Protein AF-A0A930R6J0-F1 (afdb_monomer)

Foldseek 3Di:
DPDDDDDDPPDDDPQRVVQVVVQVPDDPVVVVVQVVLLVDDFKDWDWDWDDDPNDITIGIDIDGNVHDDDPAADDPDPPPPPPPDDDDPPDWDWDWDDDPPDTDTDTDDDDDPDPDDDDDDDDDDDDDDDDDDDDDDPDPDPDPPPDPPRHHLVRVLVSLVSGPDDPVSSVVVNVVSVVRVVVVCVVVVD

Mean predicted aligned error: 17.76 Å

Solvent-accessible surface area (backbone atoms only — not comparable to full-atom values): 13150 Å² total; per-residue (Å²): 136,95,78,87,87,83,85,61,92,85,64,78,55,70,44,60,51,51,15,48,46,44,69,75,64,48,62,64,66,60,50,54,55,44,50,65,36,36,91,71,81,63,66,45,83,46,76,46,83,44,70,59,96,88,45,74,45,53,45,42,47,80,46,50,74,83,77,66,82,82,93,62,71,44,67,100,68,87,75,81,76,82,73,84,82,78,74,90,81,84,77,82,75,81,68,84,64,89,54,101,86,64,83,67,84,68,86,83,87,80,87,79,84,79,80,85,81,86,86,78,92,78,93,75,93,75,94,76,93,75,93,75,83,89,78,85,78,85,77,83,76,85,73,82,75,83,69,73,90,53,57,32,70,72,55,52,50,50,48,51,68,69,23,74,57,53,69,71,55,40,54,53,51,51,52,53,55,50,53,51,52,52,52,51,36,57,76,71,73,106

Structure (mmCIF, N/CA/C/O backbone):
data_AF-A0A930R6J0-F1
#
_entry.id   AF-A0A930R6J0-F1
#
loop_
_atom_site.group_PDB
_atom_site.id
_atom_site.type_symbol
_atom_site.label_atom_id
_atom_site.label_alt_id
_atom_site.label_comp_id
_atom_site.label_asym_id
_atom_site.label_entity_id
_atom_site.label_seq_id
_atom_site.pdbx_PDB_ins_code
_atom_site.Cartn_x
_atom_site.Cartn_y
_atom_site.Cartn_z
_atom_site.occupancy
_atom_site.B_iso_or_equiv
_atom_site.auth_seq_id
_atom_site.auth_comp_id
_atom_site.auth_asym_id
_atom_site.auth_atom_id
_atom_site.pdbx_PDB_model_num
ATOM 1 N N . MET A 1 1 ? 13.434 -21.518 -0.875 1.00 49.53 1 MET A N 1
ATOM 2 C CA . MET A 1 1 ? 14.095 -20.509 -0.020 1.00 49.53 1 MET A CA 1
ATOM 3 C C . MET A 1 1 ? 13.098 -19.365 0.111 1.00 49.53 1 MET A C 1
ATOM 5 O O . MET A 1 1 ? 12.646 -18.908 -0.926 1.00 49.53 1 MET A O 1
ATOM 9 N N . SER A 1 2 ? 12.646 -19.014 1.319 1.00 77.00 2 SER A N 1
ATOM 10 C CA . SER A 1 2 ? 11.536 -18.062 1.560 1.00 77.00 2 SER A CA 1
ATOM 11 C C . SER A 1 2 ? 12.006 -16.778 2.254 1.00 77.00 2 SER A C 1
ATOM 13 O O . SER A 1 2 ? 11.272 -16.183 3.037 1.00 77.00 2 SER A O 1
ATOM 15 N N . THR A 1 3 ? 13.264 -16.398 2.040 1.00 86.50 3 THR A N 1
ATOM 16 C CA . THR A 1 3 ? 13.889 -15.249 2.698 1.00 86.50 3 THR A CA 1
ATOM 17 C C . THR A 1 3 ? 14.167 -14.188 1.650 1.00 86.50 3 THR A C 1
ATOM 19 O O . THR A 1 3 ? 14.916 -14.443 0.708 1.00 86.50 3 THR A O 1
ATOM 22 N N . LEU A 1 4 ? 13.559 -13.016 1.826 1.00 88.06 4 LEU A N 1
ATOM 23 C CA . LEU A 1 4 ? 13.847 -11.814 1.053 1.00 88.06 4 LEU A CA 1
ATOM 24 C C . LEU A 1 4 ? 14.818 -10.951 1.863 1.00 88.06 4 LEU A C 1
ATOM 26 O O . LEU A 1 4 ? 14.521 -10.593 3.000 1.00 88.06 4 LEU A O 1
ATOM 30 N N . TYR A 1 5 ? 15.982 -10.652 1.291 1.00 91.62 5 TYR A N 1
ATOM 31 C CA . TYR A 1 5 ? 16.959 -9.729 1.866 1.00 91.62 5 TYR A CA 1
ATOM 32 C C . TYR A 1 5 ? 16.919 -8.427 1.066 1.00 91.62 5 TYR A C 1
ATOM 34 O O . TYR A 1 5 ? 17.072 -8.457 -0.155 1.00 91.62 5 TYR A O 1
ATOM 42 N N . LEU A 1 6 ? 16.689 -7.306 1.750 1.00 90.25 6 LEU A N 1
ATOM 43 C CA . LEU A 1 6 ? 16.620 -5.973 1.157 1.00 90.25 6 LEU A CA 1
ATOM 44 C C . LEU A 1 6 ? 17.744 -5.113 1.735 1.00 90.25 6 LEU A C 1
ATOM 46 O O . LEU A 1 6 ? 17.850 -4.980 2.951 1.00 90.25 6 LEU A O 1
ATOM 50 N N . GLU A 1 7 ? 18.539 -4.499 0.862 1.00 92.25 7 GLU A N 1
ATOM 51 C CA . GLU A 1 7 ? 19.579 -3.534 1.234 1.00 92.25 7 GLU A CA 1
ATOM 52 C C . GLU A 1 7 ? 19.349 -2.209 0.489 1.00 92.25 7 GLU A C 1
ATOM 54 O O . GLU A 1 7 ? 20.008 -1.920 -0.512 1.00 92.25 7 GLU A O 1
ATOM 59 N N . PRO A 1 8 ? 18.349 -1.414 0.910 1.00 89.06 8 PRO A N 1
ATOM 60 C CA . PRO A 1 8 ? 18.085 -0.121 0.300 1.00 89.06 8 PRO A CA 1
ATOM 61 C C . PRO A 1 8 ? 19.100 0.913 0.804 1.00 89.06 8 PRO A C 1
ATOM 63 O O . PRO A 1 8 ? 19.062 1.318 1.962 1.00 89.06 8 PRO A O 1
ATOM 66 N N . PHE A 1 9 ? 19.996 1.376 -0.070 1.00 88.12 9 PHE A N 1
ATOM 67 C CA . PHE A 1 9 ? 21.039 2.346 0.298 1.00 88.12 9 PHE A CA 1
ATOM 68 C C . PHE A 1 9 ? 20.489 3.738 0.668 1.00 88.12 9 PHE A C 1
ATOM 70 O O . PHE A 1 9 ? 21.141 4.478 1.398 1.00 88.12 9 PHE A O 1
ATOM 77 N N . SER A 1 10 ? 19.302 4.098 0.168 1.00 89.88 10 SER A N 1
ATOM 78 C CA . SER A 1 10 ? 18.656 5.403 0.382 1.00 89.88 10 SER A CA 1
ATOM 79 C C . SER A 1 10 ? 17.187 5.288 0.806 1.00 89.88 10 SER A C 1
ATOM 81 O O . SER A 1 10 ? 16.422 6.234 0.640 1.00 89.88 10 SER A O 1
ATOM 83 N N . GLY A 1 11 ? 16.776 4.123 1.311 1.00 91.19 11 GLY A N 1
ATOM 84 C CA . GLY A 1 11 ? 15.372 3.813 1.593 1.00 91.19 11 GLY A CA 1
ATOM 85 C C . GLY A 1 11 ? 14.615 3.196 0.409 1.00 91.19 11 GLY A C 1
ATOM 86 O O . GLY A 1 11 ? 15.134 3.082 -0.702 1.00 91.19 11 GLY A O 1
ATOM 87 N N . LEU A 1 12 ? 13.391 2.739 0.685 1.00 90.62 12 LEU A N 1
ATOM 88 C CA . LEU A 1 12 ? 12.487 2.089 -0.264 1.00 90.62 12 LEU A CA 1
ATOM 89 C C . LEU A 1 12 ? 11.066 2.593 0.006 1.00 90.62 12 LEU A C 1
ATOM 91 O O . LEU A 1 12 ? 10.531 2.361 1.089 1.00 90.62 12 LEU A O 1
ATOM 95 N N . SER A 1 13 ? 10.472 3.300 -0.953 1.00 90.50 13 SER A N 1
ATOM 96 C CA . SER A 1 13 ? 9.086 3.756 -0.862 1.00 90.50 13 SER A CA 1
ATOM 97 C C . SER A 1 13 ? 8.104 2.583 -0.960 1.00 90.50 13 SER A C 1
ATOM 99 O O . SER A 1 13 ? 8.435 1.502 -1.459 1.00 90.50 13 SER A O 1
ATOM 101 N N . GLY A 1 14 ? 6.886 2.783 -0.451 1.00 90.62 14 GLY A N 1
ATOM 102 C CA . GLY A 1 14 ? 5.878 1.723 -0.364 1.00 90.62 14 GLY A CA 1
ATOM 103 C C . GLY A 1 14 ? 5.439 1.184 -1.728 1.00 90.62 14 GLY A C 1
ATOM 104 O O . GLY A 1 14 ? 5.292 -0.023 -1.891 1.00 90.62 14 GLY A O 1
ATOM 105 N N . ASP A 1 15 ? 5.301 2.054 -2.725 1.00 92.94 15 ASP A N 1
ATOM 106 C CA . ASP A 1 15 ? 5.009 1.680 -4.110 1.00 92.94 15 ASP A CA 1
ATOM 107 C C . ASP A 1 15 ? 6.130 0.835 -4.737 1.00 92.94 15 ASP A C 1
ATOM 109 O O . ASP A 1 15 ? 5.856 -0.216 -5.318 1.00 92.94 15 ASP A O 1
ATOM 113 N N . MET A 1 16 ? 7.396 1.209 -4.524 1.00 92.25 16 MET A N 1
ATOM 114 C CA . MET A 1 16 ? 8.551 0.424 -4.963 1.00 92.25 16 MET A CA 1
ATOM 115 C C . MET A 1 16 ? 8.597 -0.952 -4.287 1.00 92.25 16 MET A C 1
ATOM 117 O O . MET A 1 16 ? 8.891 -1.952 -4.946 1.00 92.25 16 MET A O 1
ATOM 121 N N . LEU A 1 17 ? 8.284 -1.035 -2.988 1.00 93.88 17 LEU A N 1
ATOM 122 C CA . LEU A 1 17 ? 8.192 -2.317 -2.283 1.00 93.88 17 LEU A CA 1
ATOM 123 C C . LEU A 1 17 ? 7.045 -3.181 -2.830 1.00 93.88 17 LEU A C 1
ATOM 125 O O . LEU A 1 17 ? 7.240 -4.374 -3.066 1.00 93.88 17 LEU A O 1
ATOM 129 N N . ASN A 1 18 ? 5.873 -2.592 -3.070 1.00 94.94 18 ASN A N 1
ATOM 130 C CA . ASN A 1 18 ? 4.722 -3.297 -3.636 1.00 94.94 18 ASN A CA 1
ATOM 131 C C . ASN A 1 18 ? 5.034 -3.837 -5.037 1.00 94.94 18 ASN A C 1
ATOM 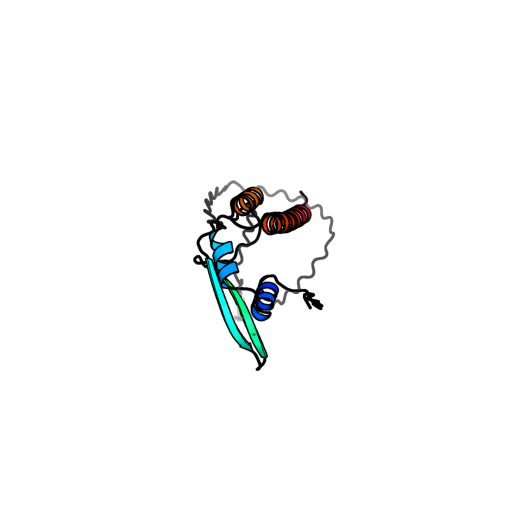133 O O . ASN A 1 18 ? 4.797 -5.016 -5.311 1.00 94.94 18 ASN A O 1
ATOM 137 N N . ALA A 1 19 ? 5.627 -3.006 -5.896 1.00 94.94 19 ALA A N 1
ATOM 138 C CA . ALA A 1 19 ? 6.082 -3.403 -7.221 1.00 94.94 19 ALA A CA 1
ATOM 139 C C . ALA A 1 19 ? 7.087 -4.562 -7.162 1.00 94.94 19 ALA A C 1
ATOM 141 O O . ALA A 1 19 ? 6.929 -5.545 -7.886 1.00 94.94 19 ALA A O 1
ATOM 142 N N . LEU A 1 20 ? 8.080 -4.484 -6.267 1.00 93.69 20 LEU A N 1
ATOM 143 C CA . LEU A 1 20 ? 9.067 -5.545 -6.058 1.00 93.69 20 LEU A CA 1
ATOM 144 C C . LEU A 1 20 ? 8.404 -6.870 -5.661 1.00 93.69 20 LEU A C 1
ATOM 146 O O . LEU A 1 20 ? 8.725 -7.911 -6.230 1.00 93.69 20 LEU A O 1
ATOM 150 N N . LEU A 1 21 ? 7.486 -6.852 -4.692 1.00 94.31 21 LEU A N 1
ATOM 151 C CA . LEU A 1 21 ? 6.812 -8.065 -4.220 1.00 94.31 21 LEU A CA 1
ATOM 152 C C . LEU A 1 21 ? 5.953 -8.705 -5.317 1.00 94.31 21 LEU A C 1
ATOM 154 O O . LEU A 1 21 ? 5.950 -9.931 -5.456 1.00 94.31 21 LEU A O 1
ATOM 158 N N . LEU A 1 22 ? 5.266 -7.891 -6.120 1.00 94.56 22 LEU A N 1
ATOM 159 C CA . LEU A 1 22 ? 4.511 -8.369 -7.279 1.00 94.56 22 LEU A CA 1
ATOM 160 C C . LEU A 1 22 ? 5.434 -8.958 -8.353 1.00 94.56 22 LEU A C 1
ATOM 162 O O . LEU A 1 22 ? 5.144 -10.038 -8.869 1.00 94.56 22 LEU A O 1
ATOM 166 N N . ASP A 1 23 ? 6.572 -8.321 -8.638 1.00 92.62 23 ASP A N 1
ATOM 167 C CA . ASP A 1 23 ? 7.550 -8.828 -9.611 1.00 92.62 23 ASP A CA 1
ATOM 168 C C . ASP A 1 23 ? 8.207 -10.144 -9.145 1.00 92.62 23 ASP A C 1
ATOM 170 O O . ASP A 1 23 ? 8.492 -11.026 -9.958 1.00 92.62 23 ASP A O 1
ATOM 174 N N . LEU A 1 24 ? 8.360 -10.332 -7.827 1.00 92.69 24 LEU A N 1
ATOM 175 C CA . LEU A 1 24 ? 8.804 -11.587 -7.200 1.00 92.69 24 LEU A CA 1
ATOM 176 C C . LEU A 1 24 ? 7.743 -12.705 -7.223 1.00 92.69 24 LEU A C 1
ATOM 178 O O . LEU A 1 24 ? 8.048 -13.840 -6.845 1.00 92.69 24 LEU A O 1
ATOM 182 N N . GLY A 1 25 ? 6.523 -12.414 -7.681 1.00 92.50 25 GLY A N 1
ATOM 183 C CA . GLY A 1 25 ? 5.458 -13.397 -7.880 1.00 92.50 25 GLY A CA 1
ATOM 184 C C . GLY A 1 25 ? 4.343 -13.373 -6.835 1.00 92.50 25 GLY A C 1
ATOM 185 O O . GLY A 1 25 ? 3.606 -14.356 -6.734 1.00 92.50 25 GLY A O 1
ATOM 186 N N . ALA A 1 26 ? 4.198 -12.295 -6.055 1.00 93.38 26 ALA A N 1
ATOM 187 C CA . ALA A 1 26 ? 3.005 -12.112 -5.230 1.00 93.38 26 ALA A CA 1
ATOM 188 C C . ALA A 1 26 ? 1.732 -12.050 -6.099 1.00 93.38 26 ALA A C 1
ATOM 190 O O . ALA A 1 26 ? 1.739 -11.545 -7.223 1.00 93.38 26 ALA A O 1
ATOM 191 N N . ASP A 1 27 ? 0.623 -12.577 -5.577 1.00 94.56 27 ASP A N 1
ATOM 192 C CA . ASP A 1 27 ? -0.626 -12.674 -6.331 1.00 94.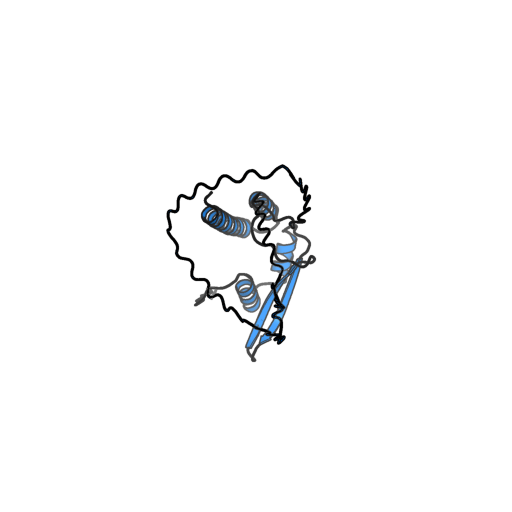56 27 ASP A CA 1
ATOM 193 C C . ASP A 1 27 ? -1.356 -11.322 -6.379 1.00 94.56 27 ASP A C 1
ATOM 195 O O . ASP A 1 27 ? -1.972 -10.882 -5.404 1.00 94.56 27 ASP A O 1
ATOM 199 N N . ARG A 1 28 ? -1.324 -10.684 -7.555 1.00 93.62 28 ARG A N 1
ATOM 200 C CA . ARG A 1 28 ? -2.038 -9.432 -7.832 1.00 93.62 28 ARG A CA 1
ATOM 201 C C . ARG A 1 28 ? -3.544 -9.542 -7.587 1.00 93.62 28 ARG A C 1
ATOM 203 O O . ARG A 1 28 ? -4.135 -8.595 -7.079 1.00 93.62 28 ARG A O 1
ATOM 210 N N . LYS A 1 29 ? -4.179 -10.666 -7.935 1.00 94.38 29 LYS A N 1
ATOM 211 C CA . LYS A 1 29 ? -5.631 -10.819 -7.749 1.00 94.38 29 LYS A CA 1
ATOM 212 C C . LYS A 1 29 ? -5.977 -10.863 -6.274 1.00 94.38 29 LYS A C 1
ATOM 214 O O . LYS A 1 29 ? -6.916 -10.200 -5.856 1.00 94.38 29 LYS A O 1
ATOM 219 N N . HIS A 1 30 ? -5.182 -11.593 -5.496 1.00 94.12 30 HIS A N 1
ATOM 220 C CA . HIS A 1 30 ? -5.353 -11.636 -4.052 1.00 94.12 30 HIS A CA 1
ATOM 221 C C . HIS A 1 30 ? -5.200 -10.244 -3.421 1.00 94.12 30 HIS A C 1
ATOM 223 O O . HIS A 1 30 ? -6.007 -9.870 -2.574 1.00 94.12 30 HIS A O 1
ATOM 229 N N . LEU A 1 31 ? -4.214 -9.456 -3.871 1.00 93.50 31 LEU A N 1
ATOM 230 C CA . LEU A 1 31 ? -4.045 -8.065 -3.439 1.00 93.50 31 LEU A CA 1
ATOM 231 C C . LEU A 1 31 ? -5.284 -7.216 -3.768 1.00 93.50 31 LEU A C 1
ATOM 233 O O . LEU A 1 31 ? -5.829 -6.566 -2.881 1.00 93.50 31 LEU A O 1
ATOM 237 N N . GLU A 1 32 ? -5.758 -7.243 -5.015 1.00 92.50 32 GLU A N 1
ATOM 238 C CA . GLU A 1 32 ? -6.941 -6.481 -5.442 1.00 92.50 32 GLU A CA 1
ATOM 239 C C . GLU A 1 32 ? -8.216 -6.908 -4.692 1.00 92.50 32 GLU A C 1
ATOM 241 O O . GLU A 1 32 ? -9.038 -6.068 -4.332 1.00 92.50 32 GLU A O 1
ATOM 246 N N . GLU A 1 33 ? -8.396 -8.205 -4.437 1.00 93.81 33 GLU A N 1
ATOM 247 C CA . GLU A 1 33 ? -9.518 -8.732 -3.653 1.00 93.81 33 GLU A CA 1
ATOM 248 C C . GLU A 1 33 ? -9.456 -8.283 -2.194 1.00 93.81 33 GLU A C 1
ATOM 250 O O . GLU A 1 33 ? -10.473 -7.852 -1.653 1.00 93.81 33 GLU A O 1
ATOM 255 N N . ALA A 1 34 ? -8.275 -8.327 -1.572 1.00 94.00 34 ALA A N 1
ATOM 256 C CA . ALA A 1 34 ? -8.081 -7.847 -0.210 1.00 94.00 34 ALA A CA 1
ATOM 257 C C . ALA A 1 34 ? -8.348 -6.337 -0.104 1.00 94.00 34 ALA A C 1
ATOM 259 O O . ALA A 1 34 ? -9.066 -5.905 0.799 1.00 94.00 34 ALA A O 1
ATOM 260 N N . LEU A 1 35 ? -7.840 -5.543 -1.052 1.00 92.81 35 LEU A N 1
ATOM 261 C CA . LEU A 1 35 ? -8.029 -4.091 -1.078 1.00 92.81 35 LEU A CA 1
ATOM 262 C C . LEU A 1 35 ? -9.495 -3.688 -1.264 1.00 92.81 35 LEU A C 1
ATOM 264 O O . LEU A 1 35 ? -9.932 -2.744 -0.620 1.00 92.81 35 LEU A O 1
ATOM 268 N N . LYS A 1 36 ? -10.294 -4.441 -2.033 1.00 92.25 36 LYS A N 1
ATOM 269 C CA . LYS A 1 36 ? -11.753 -4.217 -2.138 1.00 92.25 36 LYS A CA 1
ATOM 270 C C . LYS A 1 36 ? -12.492 -4.364 -0.810 1.00 92.25 36 LYS A C 1
ATOM 272 O O . LYS A 1 36 ? -13.589 -3.835 -0.658 1.00 92.25 36 LYS A O 1
ATOM 277 N N . THR A 1 37 ? -11.934 -5.113 0.142 1.00 94.75 37 THR A N 1
ATOM 278 C CA . THR A 1 37 ? -12.537 -5.236 1.477 1.00 94.75 37 THR A CA 1
ATOM 279 C C . THR A 1 37 ? -12.288 -4.005 2.344 1.00 94.75 37 THR A C 1
ATOM 281 O O . THR A 1 37 ? -13.004 -3.792 3.319 1.00 94.75 37 THR A O 1
ATOM 284 N N . ILE A 1 38 ? -11.284 -3.199 1.999 1.00 91.38 38 ILE A N 1
ATOM 285 C CA . ILE A 1 38 ? -11.057 -1.885 2.583 1.00 91.38 38 ILE A CA 1
ATOM 286 C C . ILE A 1 38 ? -12.007 -0.960 1.821 1.00 91.38 38 ILE A C 1
ATOM 288 O O . ILE A 1 38 ? -11.778 -0.682 0.650 1.00 91.38 38 ILE A O 1
ATOM 292 N N . SER A 1 39 ? -13.134 -0.584 2.431 1.00 82.38 39 SER A N 1
ATOM 293 C CA . SER A 1 39 ? -14.216 0.184 1.788 1.00 82.38 39 SER A CA 1
ATOM 294 C C . SER A 1 39 ? -13.797 1.632 1.497 1.00 82.38 39 SER A C 1
ATOM 296 O O . SER A 1 39 ? -14.263 2.569 2.139 1.00 82.38 39 SER A O 1
ATOM 298 N N . LEU A 1 40 ? -12.858 1.790 0.569 1.00 85.88 40 LEU A N 1
ATOM 299 C CA . LEU A 1 40 ? -12.305 3.043 0.087 1.00 85.88 40 LEU A CA 1
ATOM 300 C C . LEU A 1 40 ? -12.648 3.172 -1.392 1.00 85.88 40 LEU A C 1
ATOM 302 O O . LEU A 1 40 ? -12.291 2.308 -2.192 1.00 85.88 40 LEU A O 1
ATOM 306 N N . ASP A 1 41 ? -13.316 4.262 -1.736 1.00 85.06 41 ASP A N 1
ATOM 307 C CA . ASP A 1 41 ? -13.642 4.615 -3.112 1.00 85.06 41 ASP A CA 1
ATOM 308 C C . ASP A 1 41 ? -12.662 5.674 -3.643 1.00 85.06 41 ASP A C 1
ATOM 310 O O . ASP A 1 41 ? -11.838 6.217 -2.901 1.00 85.06 41 ASP A O 1
ATOM 314 N N . GLY A 1 42 ? -12.756 5.982 -4.937 1.00 86.50 42 GLY A N 1
ATOM 315 C CA . GLY A 1 42 ? -12.043 7.111 -5.534 1.00 86.50 42 GLY A CA 1
ATOM 316 C C . GLY A 1 42 ? -10.564 6.865 -5.831 1.00 86.50 42 GLY A C 1
ATOM 317 O O . GLY A 1 42 ? -9.820 7.835 -5.977 1.00 86.50 42 GLY A O 1
ATOM 318 N N . TYR A 1 43 ? -10.127 5.603 -5.927 1.00 89.75 43 TYR A N 1
ATOM 319 C CA . TYR A 1 43 ? -8.773 5.258 -6.361 1.00 89.75 43 TYR A CA 1
ATOM 320 C C . TYR A 1 43 ? -8.739 4.142 -7.412 1.00 89.75 43 TYR A C 1
ATOM 322 O O . TYR A 1 43 ? -9.611 3.269 -7.483 1.00 89.75 43 TYR A O 1
ATOM 330 N N . HIS A 1 44 ? -7.668 4.137 -8.201 1.00 90.12 44 HIS A N 1
ATOM 331 C CA . HIS A 1 44 ? -7.357 3.103 -9.178 1.00 90.12 44 HIS A CA 1
ATOM 332 C C . HIS A 1 44 ? -5.906 2.647 -9.036 1.00 90.12 44 HIS A C 1
ATOM 334 O O . HIS A 1 44 ? -4.996 3.458 -8.870 1.00 90.12 44 HIS A O 1
ATOM 340 N N . LEU A 1 45 ? -5.688 1.333 -9.118 1.00 91.69 45 LEU A N 1
ATOM 341 C CA . LEU A 1 45 ? -4.350 0.744 -9.117 1.00 91.69 45 LEU A CA 1
ATOM 342 C C . LEU A 1 45 ? -3.844 0.599 -10.548 1.00 91.69 45 LEU A C 1
ATOM 344 O O . LEU A 1 45 ? -4.464 -0.086 -11.366 1.00 91.69 45 LEU A O 1
ATOM 348 N N . HIS A 1 46 ? -2.679 1.171 -10.810 1.00 92.81 46 HIS A N 1
ATOM 349 C CA . HIS A 1 46 ? -1.923 0.964 -12.033 1.00 92.81 46 HIS A CA 1
ATOM 350 C C . HIS A 1 46 ? -0.748 0.048 -11.722 1.00 92.81 46 HIS A C 1
ATOM 352 O O . HIS A 1 46 ? 0.095 0.358 -10.887 1.00 92.81 46 HIS A O 1
ATOM 358 N N . VAL A 1 47 ? -0.732 -1.123 -12.357 1.00 94.19 47 VAL A N 1
ATOM 359 C CA . VAL A 1 47 ? 0.356 -2.089 -12.206 1.00 94.19 47 VAL A CA 1
ATOM 360 C C . VAL A 1 47 ? 0.760 -2.556 -13.587 1.00 94.19 47 VAL A C 1
ATOM 362 O O . VAL A 1 47 ? 0.090 -3.414 -14.178 1.00 94.19 47 VAL A O 1
ATOM 365 N N . ASP A 1 48 ? 1.844 -1.976 -14.082 1.00 93.25 48 ASP A N 1
ATOM 366 C CA . ASP A 1 48 ? 2.296 -2.115 -15.458 1.00 93.25 48 ASP A CA 1
ATOM 367 C C . ASP A 1 48 ? 3.758 -2.541 -15.505 1.00 93.25 48 ASP A C 1
ATOM 369 O O . ASP A 1 48 ? 4.577 -2.172 -14.667 1.00 93.25 48 ASP A O 1
ATOM 373 N N . ARG A 1 49 ? 4.114 -3.331 -16.518 1.00 93.38 49 ARG A N 1
ATOM 374 C CA . ARG A 1 49 ? 5.514 -3.674 -16.758 1.00 93.38 49 ARG A CA 1
ATOM 375 C C . ARG A 1 49 ? 6.135 -2.607 -17.642 1.00 93.38 49 ARG A C 1
ATOM 377 O O . ARG A 1 49 ? 5.744 -2.456 -18.799 1.00 93.38 49 ARG A O 1
ATOM 384 N N . ILE A 1 50 ? 7.120 -1.900 -17.108 1.00 93.44 50 ILE A N 1
ATOM 385 C CA . ILE A 1 50 ? 7.759 -0.771 -17.780 1.00 93.44 50 ILE A CA 1
ATOM 386 C C . ILE A 1 50 ? 9.229 -1.062 -18.074 1.00 93.44 50 ILE A C 1
ATOM 388 O O . ILE A 1 50 ? 9.868 -1.889 -17.419 1.00 93.44 50 ILE A O 1
ATOM 392 N N . ALA A 1 51 ? 9.773 -0.354 -19.063 1.00 93.44 51 ALA A N 1
ATOM 393 C CA . ALA A 1 51 ? 11.204 -0.292 -19.320 1.00 93.44 51 ALA A CA 1
ATOM 394 C C . ALA A 1 51 ? 11.687 1.153 -19.246 1.00 93.44 51 ALA A C 1
ATOM 396 O O . ALA A 1 51 ? 11.182 2.016 -19.964 1.00 93.44 51 ALA A O 1
ATOM 397 N N . LYS A 1 52 ? 12.711 1.409 -18.432 1.00 90.56 52 LYS A N 1
ATOM 398 C CA . LYS A 1 52 ? 13.437 2.685 -18.412 1.00 90.56 52 LYS A CA 1
ATOM 399 C C . LYS A 1 52 ? 14.914 2.392 -18.623 1.00 90.56 52 LYS A C 1
ATOM 401 O O . LYS A 1 52 ? 15.482 1.541 -17.948 1.00 90.56 52 LYS A O 1
ATOM 406 N N . SER A 1 53 ? 15.530 3.046 -19.605 1.00 92.94 53 SER A N 1
ATOM 407 C CA . SER A 1 53 ? 16.950 2.840 -19.941 1.00 92.94 53 SER A CA 1
ATOM 408 C C . SER A 1 53 ? 17.333 1.362 -20.147 1.00 92.94 53 SER A C 1
ATOM 410 O O . SER A 1 53 ? 18.412 0.931 -19.754 1.00 92.94 53 SER A O 1
ATOM 412 N N . SER A 1 54 ? 16.451 0.580 -20.782 1.00 92.56 54 SER A N 1
ATOM 413 C CA . SER A 1 54 ? 16.592 -0.875 -21.011 1.00 92.56 54 SER A CA 1
ATOM 414 C C . SER A 1 54 ? 16.526 -1.768 -19.763 1.00 92.56 54 SER A C 1
ATOM 416 O O . SER A 1 54 ? 16.752 -2.973 -19.868 1.00 92.56 54 SER A O 1
ATOM 418 N N . ILE A 1 55 ? 16.184 -1.213 -18.601 1.00 89.62 55 ILE A N 1
ATOM 419 C CA . ILE A 1 55 ? 15.914 -1.969 -17.377 1.00 89.62 55 ILE A CA 1
ATOM 420 C C . ILE A 1 55 ? 14.407 -2.176 -17.277 1.00 89.62 55 ILE A C 1
ATOM 422 O O . ILE A 1 55 ? 13.644 -1.214 -17.364 1.00 89.62 55 ILE A O 1
ATOM 426 N N . TRP A 1 56 ? 13.999 -3.431 -17.108 1.00 92.00 56 TRP A N 1
ATOM 427 C CA . TRP A 1 56 ? 12.601 -3.820 -16.962 1.00 92.00 56 TRP A CA 1
ATOM 428 C C . TRP A 1 56 ? 12.236 -3.955 -15.491 1.00 92.00 56 TRP A C 1
ATOM 430 O O . TRP A 1 56 ? 13.001 -4.537 -14.724 1.00 92.00 56 TRP A O 1
ATOM 440 N N . GLY A 1 57 ? 11.049 -3.484 -15.134 1.00 91.38 57 GLY A N 1
ATOM 441 C CA . GLY A 1 57 ? 10.488 -3.651 -13.801 1.00 91.38 57 GLY A CA 1
ATOM 442 C C . GLY A 1 57 ? 8.974 -3.521 -13.818 1.00 91.38 57 GLY A C 1
ATOM 443 O O . GLY A 1 57 ? 8.381 -3.108 -14.818 1.00 91.38 57 GLY A O 1
ATOM 444 N N . THR A 1 58 ? 8.361 -3.902 -12.708 1.00 95.12 58 THR A N 1
ATOM 445 C CA . THR A 1 58 ? 6.963 -3.581 -12.437 1.00 95.12 58 THR A CA 1
ATOM 446 C C . THR A 1 58 ? 6.897 -2.161 -11.875 1.00 95.12 58 THR A C 1
ATOM 448 O O . THR A 1 58 ? 7.709 -1.793 -11.031 1.00 95.12 58 THR A O 1
ATOM 451 N N . ASP A 1 59 ? 5.968 -1.364 -12.382 1.00 93.75 59 ASP A N 1
ATOM 452 C CA . ASP A 1 59 ? 5.572 -0.065 -11.846 1.00 93.75 59 ASP A CA 1
ATOM 453 C C . ASP A 1 59 ? 4.264 -0.268 -11.089 1.00 93.75 59 ASP A C 1
ATOM 455 O O . ASP A 1 59 ? 3.357 -0.914 -11.615 1.00 93.75 59 ASP A O 1
ATOM 459 N N . PHE A 1 60 ? 4.183 0.220 -9.855 1.00 95.38 60 PHE A N 1
ATOM 460 C CA . PHE A 1 60 ? 2.971 0.171 -9.043 1.00 95.38 60 PHE A CA 1
ATOM 461 C C . PHE A 1 60 ? 2.610 1.603 -8.677 1.00 95.38 60 PHE A C 1
ATOM 463 O O . PHE A 1 60 ? 3.393 2.269 -8.013 1.00 95.38 60 PHE A O 1
ATOM 470 N N . ASP A 1 61 ? 1.434 2.069 -9.073 1.00 92.94 61 ASP A N 1
ATOM 471 C CA . ASP A 1 61 ? 0.963 3.416 -8.763 1.00 92.94 61 ASP A CA 1
ATOM 472 C C . ASP A 1 61 ? -0.505 3.386 -8.331 1.00 92.94 61 ASP A C 1
ATOM 474 O O . ASP A 1 61 ? -1.290 2.516 -8.724 1.00 92.94 61 ASP A O 1
ATOM 478 N N . VAL A 1 62 ? -0.868 4.352 -7.494 1.00 90.62 62 VAL A N 1
ATOM 479 C CA . VAL A 1 62 ? -2.224 4.553 -6.985 1.00 90.62 62 VAL A CA 1
ATOM 480 C C . VAL A 1 62 ? -2.684 5.927 -7.448 1.00 90.62 62 VAL A C 1
ATOM 482 O O . VAL A 1 62 ? -2.142 6.953 -7.028 1.00 90.62 62 VAL A O 1
ATOM 485 N N . HIS A 1 63 ? -3.664 5.945 -8.346 1.00 88.50 63 HIS A N 1
ATOM 486 C CA . HIS A 1 63 ? -4.241 7.168 -8.902 1.00 88.50 63 HIS A CA 1
ATOM 487 C C . HIS A 1 63 ? -5.532 7.495 -8.170 1.00 88.50 63 HIS A C 1
ATOM 489 O O . HIS A 1 63 ? -6.368 6.617 -7.982 1.00 88.50 63 HIS A O 1
ATOM 495 N N . MET A 1 64 ? -5.696 8.753 -7.775 1.00 85.06 64 MET A N 1
ATOM 496 C CA . MET A 1 64 ? -6.916 9.252 -7.141 1.00 85.06 64 MET A CA 1
ATOM 497 C C . MET A 1 64 ? -7.834 9.837 -8.220 1.00 85.06 64 MET A C 1
ATOM 499 O O . MET A 1 64 ? -7.369 10.601 -9.066 1.00 85.06 64 MET A O 1
ATOM 503 N N . GLU A 1 65 ? -9.131 9.528 -8.187 1.00 80.25 65 GLU A N 1
ATOM 504 C CA . GLU A 1 65 ? -10.104 10.026 -9.178 1.00 80.25 65 GLU A CA 1
ATOM 505 C C . GLU A 1 65 ? -10.229 11.562 -9.172 1.00 80.25 65 GLU A C 1
ATOM 507 O O . GLU A 1 65 ? -10.505 12.162 -10.208 1.00 80.25 65 GLU A O 1
ATOM 512 N N . HIS A 1 66 ? -9.985 12.207 -8.024 1.00 67.94 66 HIS A N 1
ATOM 513 C CA . HIS A 1 66 ? -10.178 13.651 -7.824 1.00 67.94 66 HIS A CA 1
ATOM 514 C C . HIS A 1 66 ? -8.873 14.470 -7.796 1.00 67.94 66 HIS A C 1
ATOM 516 O O . HIS A 1 66 ? -8.867 15.611 -7.348 1.00 67.94 66 HIS A O 1
ATOM 522 N N . GLY A 1 67 ? -7.781 13.931 -8.348 1.00 55.12 67 GLY A N 1
ATOM 523 C CA . GLY A 1 67 ? -6.672 14.743 -8.865 1.00 55.12 67 GLY A CA 1
ATOM 524 C C . GLY A 1 67 ? -5.563 15.157 -7.895 1.00 55.12 67 GLY A C 1
ATOM 525 O O . GLY A 1 67 ? -4.517 15.580 -8.378 1.00 55.12 67 GLY A O 1
ATOM 526 N N . GLU A 1 68 ? -5.702 14.972 -6.582 1.00 58.19 68 GLU A N 1
ATOM 527 C CA . GLU A 1 68 ? -4.619 15.269 -5.632 1.00 58.19 68 GLU A CA 1
ATOM 528 C C . GLU A 1 68 ? -4.410 14.117 -4.640 1.00 58.19 68 GLU A C 1
ATOM 530 O O . GLU A 1 68 ? -5.359 13.488 -4.167 1.00 58.19 68 GLU A O 1
ATOM 535 N N . LYS A 1 69 ? -3.136 13.787 -4.384 1.00 57.59 69 LYS A N 1
ATOM 536 C CA . LYS A 1 69 ? -2.747 12.853 -3.320 1.00 57.59 69 LYS A CA 1
ATOM 537 C C . LYS A 1 69 ? -2.835 13.608 -1.990 1.00 57.59 69 LYS A C 1
ATOM 539 O O . LYS A 1 69 ? -2.459 14.773 -1.931 1.00 57.59 69 LYS A O 1
ATOM 544 N N . ASP A 1 70 ? -3.328 12.933 -0.957 1.00 59.78 70 ASP A N 1
ATOM 545 C CA . ASP A 1 70 ? -3.490 13.495 0.386 1.00 59.78 70 ASP A CA 1
ATOM 546 C C . ASP A 1 70 ? -2.161 14.057 0.939 1.00 59.78 70 ASP A C 1
ATOM 548 O O . ASP A 1 70 ? -1.087 13.508 0.670 1.00 59.78 70 ASP A O 1
ATOM 552 N N . HIS A 1 71 ? -2.233 15.146 1.706 1.0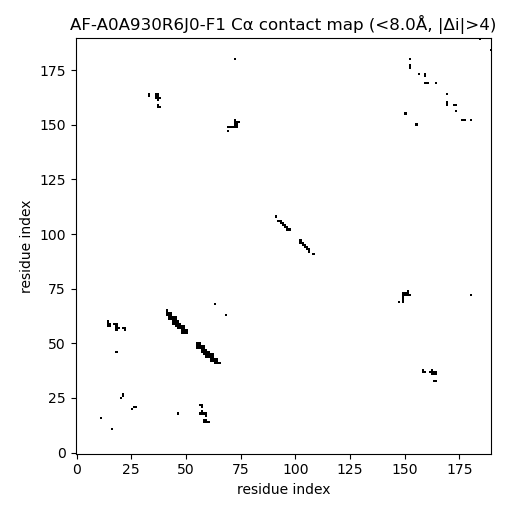0 54.72 71 HIS A N 1
ATOM 553 C CA . HIS A 1 71 ? -1.080 15.844 2.282 1.00 54.72 71 HIS A CA 1
ATOM 554 C C . HIS A 1 71 ? -0.674 15.341 3.682 1.00 54.72 71 HIS A C 1
ATOM 556 O O . HIS A 1 71 ? 0.292 15.864 4.236 1.00 54.72 71 HIS A O 1
ATOM 562 N N . GLY A 1 72 ? -1.341 14.329 4.247 1.00 59.22 72 GLY A N 1
ATOM 563 C CA . GLY A 1 72 ? -0.973 13.727 5.541 1.00 59.22 72 GLY A CA 1
ATOM 564 C C . GLY A 1 72 ? -2.196 13.337 6.368 1.00 59.22 72 GLY A C 1
ATOM 565 O O . GLY A 1 72 ? -3.272 13.181 5.809 1.00 59.22 72 GLY A O 1
ATOM 566 N N . ILE A 1 73 ? -2.062 13.165 7.686 1.00 53.81 73 ILE A N 1
ATOM 567 C CA . ILE A 1 73 ? -3.224 13.027 8.586 1.00 53.81 73 ILE A CA 1
ATOM 568 C C . ILE A 1 73 ? -3.669 14.432 9.008 1.00 53.81 73 ILE A C 1
ATOM 570 O O . ILE A 1 73 ? -2.875 15.219 9.520 1.00 53.81 73 ILE A O 1
ATOM 574 N N . ALA A 1 74 ? -4.951 14.759 8.850 1.00 51.25 74 ALA A N 1
ATOM 575 C CA . ALA A 1 74 ? -5.478 16.005 9.382 1.00 51.25 74 ALA A CA 1
ATOM 576 C C . ALA A 1 74 ? -5.625 15.864 10.885 1.00 51.25 74 ALA A C 1
ATOM 578 O O . ALA A 1 74 ? -6.363 15.008 11.383 1.00 51.25 74 ALA A O 1
ATOM 579 N N . GLY A 1 75 ? -4.988 16.770 11.610 1.00 47.25 75 GLY A N 1
ATOM 580 C CA . GLY A 1 75 ? -5.687 17.354 12.739 1.00 47.25 75 GLY A CA 1
ATOM 581 C C . GLY A 1 75 ? -6.375 18.643 12.317 1.00 47.25 75 GLY A C 1
ATOM 582 O O . GLY A 1 75 ? -6.197 19.138 11.205 1.00 47.25 75 GLY A O 1
ATOM 583 N N . ASP A 1 76 ? -7.205 19.134 13.225 1.00 47.09 76 ASP A N 1
ATOM 584 C CA . ASP A 1 76 ? -7.979 20.373 13.151 1.00 47.09 76 ASP A CA 1
ATOM 585 C C . ASP A 1 76 ? -7.032 21.591 13.150 1.00 47.09 76 ASP A C 1
ATOM 587 O O . ASP A 1 76 ? -6.935 22.347 14.116 1.00 47.09 76 ASP A O 1
ATOM 591 N N . PHE A 1 77 ? -6.210 21.700 12.107 1.00 53.84 77 PHE A N 1
ATOM 592 C CA . PHE A 1 77 ? -5.102 22.638 12.009 1.00 53.84 77 PHE A CA 1
ATOM 593 C C . PHE A 1 77 ? -5.395 23.605 10.882 1.00 53.84 77 PHE A C 1
ATOM 595 O O . PHE A 1 77 ? -4.978 23.435 9.738 1.00 53.84 77 PHE A O 1
ATOM 602 N N . ASP A 1 78 ? -6.131 24.640 11.252 1.00 46.91 78 ASP A N 1
ATOM 603 C CA . ASP A 1 78 ? -6.412 25.813 10.443 1.00 46.91 78 ASP A CA 1
ATOM 604 C C . ASP A 1 78 ? -5.107 26.616 10.231 1.00 46.91 78 ASP A C 1
ATOM 606 O O . ASP A 1 78 ? -4.897 27.690 10.794 1.00 46.91 78 ASP A O 1
ATOM 610 N N . HIS A 1 79 ? -4.160 26.073 9.461 1.00 49.62 79 HIS A N 1
ATOM 611 C CA . HIS A 1 79 ? -2.937 26.775 9.073 1.00 49.62 79 HIS A CA 1
ATOM 612 C C . HIS A 1 79 ? -3.225 27.649 7.848 1.00 49.62 79 HIS A C 1
ATOM 614 O O . HIS A 1 79 ? -2.866 27.331 6.714 1.00 49.62 79 HIS A O 1
ATOM 620 N N . HIS A 1 80 ? -3.861 28.794 8.101 1.00 43.91 80 HIS A N 1
ATOM 621 C CA . HIS A 1 80 ? -3.948 29.906 7.158 1.00 43.91 80 HIS A CA 1
ATOM 622 C C . HIS A 1 80 ? -2.545 30.484 6.901 1.00 43.91 80 HIS A C 1
ATOM 624 O O . HIS A 1 80 ? -2.162 31.515 7.452 1.00 43.91 80 HIS A O 1
ATOM 630 N N . HIS A 1 81 ? -1.761 29.840 6.041 1.00 47.06 81 HIS A N 1
ATOM 631 C CA . HIS A 1 81 ? -0.620 30.484 5.400 1.00 47.06 81 HIS A CA 1
ATOM 632 C C . HIS A 1 81 ? -1.108 31.203 4.146 1.00 47.06 81 HIS A C 1
ATOM 634 O O . HIS A 1 81 ? -0.961 30.723 3.024 1.00 47.06 81 HIS A O 1
ATOM 640 N N . HIS A 1 82 ? -1.692 32.386 4.345 1.00 41.25 82 HIS A N 1
ATOM 641 C CA . HIS A 1 82 ? -1.868 33.337 3.259 1.00 41.25 82 HIS A CA 1
ATOM 642 C C . HIS A 1 82 ? -0.488 33.906 2.909 1.00 41.25 82 HIS A C 1
ATOM 644 O O . HIS A 1 82 ? -0.053 34.929 3.431 1.00 41.25 82 HIS A O 1
ATOM 650 N N . HIS A 1 83 ? 0.233 33.206 2.040 1.00 47.59 83 HIS A N 1
ATOM 651 C CA . HIS A 1 83 ? 1.308 33.823 1.284 1.00 47.59 83 HIS A CA 1
ATOM 652 C C . HIS A 1 83 ? 0.669 34.522 0.094 1.00 47.59 83 HIS A C 1
ATOM 654 O O . HIS A 1 83 ? 0.491 33.937 -0.972 1.00 47.59 83 HIS A O 1
ATOM 6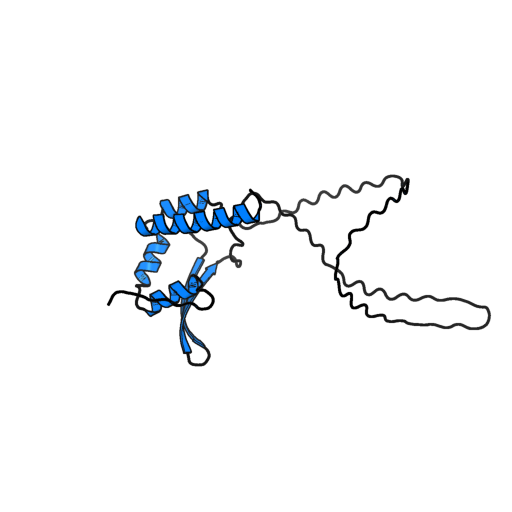60 N N . ASP A 1 84 ? 0.272 35.772 0.311 1.00 41.62 84 ASP A N 1
ATOM 661 C CA . ASP A 1 84 ? 0.069 36.705 -0.787 1.00 41.62 84 ASP A CA 1
ATOM 662 C C . ASP A 1 84 ? 1.428 36.878 -1.483 1.00 41.62 84 ASP A C 1
ATOM 664 O O . ASP A 1 84 ? 2.343 37.546 -0.993 1.00 41.62 84 ASP A O 1
ATOM 668 N N . HIS A 1 85 ? 1.603 36.172 -2.593 1.00 53.62 85 HIS A N 1
ATOM 669 C CA . HIS A 1 85 ? 2.756 36.303 -3.469 1.00 53.62 85 HIS A CA 1
ATOM 670 C C . HIS A 1 85 ? 2.283 36.661 -4.870 1.00 53.62 85 HIS A C 1
ATOM 672 O O . HIS A 1 85 ? 2.384 35.869 -5.797 1.00 53.62 85 HIS A O 1
ATOM 678 N N . GLU A 1 86 ? 1.841 37.903 -5.017 1.00 39.12 86 GLU A N 1
ATOM 679 C CA . GLU A 1 86 ? 2.009 38.695 -6.232 1.00 39.12 86 GLU A CA 1
ATOM 680 C C . GLU A 1 86 ? 2.339 40.127 -5.750 1.00 39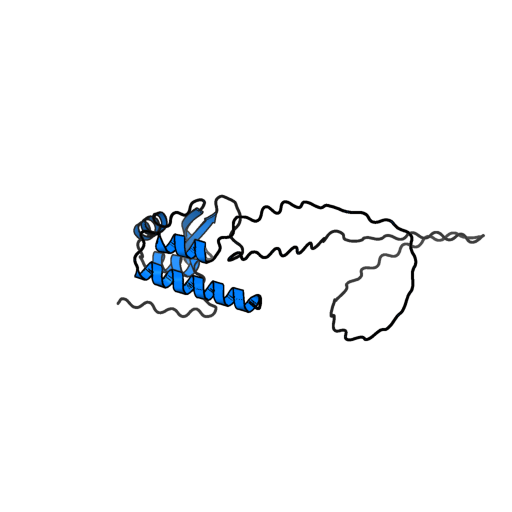.12 86 GLU A C 1
ATOM 682 O O . GLU A 1 86 ? 1.754 40.612 -4.793 1.00 39.12 86 GLU A O 1
ATOM 687 N N . HIS A 1 87 ? 3.334 40.868 -6.231 1.00 41.28 87 HIS A N 1
ATOM 688 C CA . HIS A 1 87 ? 3.814 41.025 -7.591 1.00 41.28 87 HIS A CA 1
ATOM 689 C C . HIS A 1 87 ? 5.309 41.383 -7.610 1.00 41.28 87 HIS A C 1
ATOM 691 O O . HIS A 1 87 ? 5.844 42.011 -6.694 1.00 41.28 87 HIS A O 1
ATOM 697 N N . VAL A 1 88 ? 5.958 41.069 -8.730 1.00 46.44 88 VAL A N 1
ATOM 698 C CA . VAL A 1 88 ? 7.169 41.755 -9.189 1.00 46.44 88 VAL A CA 1
ATOM 699 C C . VAL A 1 88 ? 6.844 43.247 -9.294 1.00 46.44 88 VAL A C 1
ATOM 701 O O . VAL A 1 88 ? 6.148 43.679 -10.210 1.00 46.44 88 VAL A O 1
ATOM 704 N N . ASN A 1 89 ? 7.314 44.036 -8.333 1.00 42.00 89 ASN A N 1
ATOM 705 C CA . ASN A 1 89 ? 7.229 45.488 -8.394 1.00 42.00 89 ASN A CA 1
ATOM 706 C C . ASN A 1 89 ? 8.316 46.013 -9.337 1.00 42.00 89 ASN A C 1
ATOM 708 O O . ASN A 1 89 ? 9.398 46.419 -8.915 1.00 42.00 89 ASN A O 1
ATOM 712 N N . GLU A 1 90 ? 8.031 46.000 -10.637 1.00 37.50 90 GLU A N 1
ATOM 713 C CA . GLU A 1 90 ? 8.798 46.770 -11.610 1.00 37.50 90 GLU A CA 1
ATOM 714 C C . GLU A 1 90 ? 8.382 48.244 -11.477 1.00 37.50 90 GLU A C 1
ATOM 716 O O . GLU A 1 90 ? 7.425 48.724 -12.086 1.00 37.50 90 GLU A O 1
ATOM 721 N N . HIS A 1 91 ? 9.055 48.970 -10.585 1.00 49.94 91 HIS A N 1
ATOM 722 C CA . HIS A 1 91 ? 8.835 50.401 -10.414 1.00 49.94 91 HIS A CA 1
ATOM 723 C C . HIS A 1 91 ? 9.790 51.188 -11.311 1.00 49.94 91 HIS A C 1
ATOM 725 O O . HIS A 1 91 ? 10.961 51.391 -10.996 1.00 49.94 91 HIS A O 1
ATOM 731 N N . THR A 1 92 ? 9.278 51.683 -12.436 1.00 40.19 92 THR A N 1
ATOM 732 C CA . THR A 1 92 ? 9.972 52.692 -13.239 1.00 40.19 92 THR A CA 1
ATOM 733 C C . THR A 1 92 ? 9.665 54.078 -12.677 1.00 40.19 92 THR A C 1
ATOM 735 O O . THR A 1 92 ? 8.546 54.576 -12.816 1.00 40.19 92 THR A O 1
ATOM 738 N N . HIS A 1 93 ? 10.648 54.730 -12.058 1.00 50.62 93 HIS A N 1
ATOM 739 C CA . HIS A 1 93 ? 10.521 56.127 -11.648 1.00 50.62 93 HIS A CA 1
ATOM 740 C C . HIS A 1 93 ? 11.047 57.054 -12.747 1.00 50.62 93 HIS A C 1
ATOM 742 O O . HIS A 1 93 ? 12.231 57.046 -13.077 1.00 50.62 93 HIS A O 1
ATOM 748 N N . ALA A 1 94 ? 10.159 57.876 -13.307 1.00 40.62 94 ALA A N 1
ATOM 749 C CA . ALA A 1 94 ? 10.518 58.986 -14.178 1.00 40.62 94 ALA A CA 1
ATOM 750 C C . ALA A 1 94 ? 10.408 60.287 -13.378 1.00 40.62 94 ALA A C 1
ATOM 752 O O . ALA A 1 94 ? 9.320 60.669 -12.946 1.00 40.62 94 ALA A O 1
ATOM 753 N N . HIS A 1 95 ? 11.531 60.975 -13.189 1.00 53.62 95 HIS A N 1
ATOM 754 C CA . HIS A 1 95 ? 11.553 62.300 -12.579 1.00 53.62 95 HIS A CA 1
ATOM 755 C C . HIS A 1 95 ? 11.951 63.338 -13.624 1.00 53.62 95 HIS A C 1
ATOM 757 O O . HIS A 1 95 ? 12.958 63.199 -14.316 1.00 53.62 95 HIS A O 1
ATOM 763 N N . SER A 1 96 ? 11.147 64.391 -13.736 1.00 39.91 96 SER A N 1
ATOM 764 C CA . SER A 1 96 ? 11.428 65.568 -14.552 1.00 39.91 96 SER A CA 1
ATOM 765 C C . SER A 1 96 ? 11.739 66.739 -13.628 1.00 39.91 96 SER A C 1
ATOM 767 O O . SER A 1 96 ? 10.890 67.124 -12.823 1.00 39.91 96 SER A O 1
ATOM 769 N N . HIS A 1 97 ? 12.920 67.334 -13.763 1.00 52.38 97 HIS A N 1
ATOM 770 C CA . HIS A 1 97 ? 13.256 68.585 -13.090 1.00 52.38 97 HIS A CA 1
ATOM 771 C C . HIS A 1 97 ? 13.406 69.700 -14.124 1.00 52.38 97 HIS A C 1
ATOM 773 O O . HIS A 1 97 ? 14.030 69.514 -15.168 1.00 52.38 97 HIS A O 1
ATOM 779 N N . ALA A 1 98 ? 12.812 70.856 -13.835 1.00 40.31 98 ALA A N 1
ATOM 780 C CA . ALA A 1 98 ? 12.919 72.054 -14.651 1.00 40.31 98 ALA A CA 1
ATOM 781 C C . ALA A 1 98 ? 13.950 73.001 -14.025 1.00 40.31 98 ALA A C 1
ATOM 783 O O . ALA A 1 98 ? 13.778 73.439 -12.890 1.00 40.31 98 ALA A O 1
ATOM 784 N N . HIS A 1 99 ? 14.997 73.330 -14.778 1.00 53.72 99 HIS A N 1
ATOM 785 C CA . HIS A 1 99 ? 15.839 74.498 -14.537 1.00 53.72 99 HIS A CA 1
ATOM 786 C C . HIS A 1 99 ? 15.782 75.390 -15.774 1.00 53.72 99 HIS A C 1
ATOM 788 O O . HIS A 1 99 ? 15.655 74.889 -16.890 1.00 53.72 99 HIS A O 1
ATOM 794 N N . GLU A 1 100 ? 15.863 76.703 -15.569 1.00 55.38 100 GLU A N 1
ATOM 795 C CA . GLU A 1 100 ? 15.487 77.723 -16.555 1.00 55.38 100 GLU A CA 1
ATOM 796 C C . GLU A 1 100 ? 16.289 77.761 -17.868 1.00 55.38 100 GLU A C 1
ATOM 798 O O . GLU A 1 100 ? 15.964 78.596 -18.701 1.00 55.38 100 GLU A O 1
ATOM 803 N N . GLU A 1 101 ? 17.237 76.856 -18.145 1.00 52.84 101 GLU A N 1
ATOM 804 C CA . GLU A 1 101 ? 17.853 76.804 -19.483 1.00 52.84 101 GLU A CA 1
ATOM 805 C C . GLU A 1 101 ? 18.109 75.423 -20.110 1.00 52.84 101 GLU A C 1
ATOM 807 O O . GLU A 1 101 ? 18.358 75.405 -21.308 1.00 52.84 101 GLU A O 1
ATOM 812 N N . HIS A 1 102 ? 17.948 74.267 -19.443 1.00 47.97 102 HIS A N 1
ATOM 813 C CA . HIS A 1 102 ? 18.046 72.954 -20.123 1.00 47.97 102 HIS A CA 1
ATOM 814 C C . HIS A 1 102 ? 17.225 71.842 -19.439 1.00 47.97 102 HIS A C 1
ATOM 816 O O . HIS A 1 102 ? 17.114 71.799 -18.216 1.00 47.97 102 HIS A O 1
ATOM 822 N N . THR A 1 103 ? 16.677 70.913 -20.238 1.00 38.53 103 THR A N 1
ATOM 823 C CA . THR A 1 103 ? 15.960 69.709 -19.775 1.00 38.53 103 THR A CA 1
ATOM 824 C C . THR A 1 103 ? 16.816 68.459 -19.998 1.00 38.53 103 THR A C 1
ATOM 826 O O . THR A 1 103 ? 17.370 68.259 -21.080 1.00 38.53 103 THR A O 1
ATOM 829 N N . HIS A 1 104 ? 16.916 67.600 -18.983 1.00 52.53 104 HIS A N 1
ATOM 830 C CA . HIS A 1 104 ? 17.524 66.274 -19.099 1.00 52.53 104 HIS A CA 1
ATOM 831 C C . HIS A 1 104 ? 16.549 65.218 -18.579 1.00 52.53 104 HIS A C 1
ATOM 833 O O . HIS A 1 104 ? 15.930 65.398 -17.533 1.00 52.53 104 HIS A O 1
ATOM 839 N N . ALA A 1 105 ? 16.420 64.122 -19.325 1.00 40.28 105 ALA A N 1
ATOM 840 C CA . ALA A 1 105 ? 15.692 62.929 -18.918 1.00 40.28 105 ALA A CA 1
ATOM 841 C C . ALA A 1 105 ? 16.711 61.810 -18.689 1.00 40.28 105 ALA A C 1
ATOM 843 O O . ALA A 1 105 ? 17.517 61.516 -19.575 1.00 40.28 105 ALA A O 1
ATOM 844 N N . HIS A 1 106 ? 16.680 61.200 -17.507 1.00 52.25 106 HIS A N 1
ATOM 845 C CA . HIS A 1 106 ? 17.492 60.034 -17.182 1.00 52.25 106 HIS A CA 1
ATOM 846 C C . HIS A 1 106 ? 16.577 58.862 -16.847 1.00 52.25 106 HIS A C 1
ATOM 848 O O . HIS A 1 106 ? 15.612 59.007 -16.100 1.00 52.25 106 HIS A O 1
ATOM 854 N N . THR A 1 107 ? 16.891 57.702 -17.411 1.00 38.75 107 THR A N 1
ATOM 855 C CA . THR A 1 107 ? 16.245 56.424 -17.117 1.00 38.75 107 THR A CA 1
ATOM 856 C C . THR A 1 107 ? 17.284 55.533 -16.454 1.00 38.75 107 THR A C 1
ATOM 858 O O . THR A 1 107 ? 18.301 55.220 -17.076 1.00 38.75 107 THR A O 1
ATOM 861 N N . HIS A 1 108 ? 17.046 55.141 -15.206 1.00 51.50 108 HIS A N 1
ATOM 862 C CA . HIS A 1 108 ? 17.873 54.160 -14.509 1.00 51.50 108 HIS A CA 1
ATOM 863 C C . HIS A 1 108 ? 17.092 52.856 -14.372 1.00 51.50 108 HIS A C 1
ATOM 865 O O . HIS A 1 108 ? 15.930 52.867 -13.977 1.00 51.50 108 HIS A O 1
ATOM 871 N N . SER A 1 109 ? 17.747 51.750 -14.710 1.00 38.69 109 SER A N 1
ATOM 872 C CA . SER A 1 109 ? 17.274 50.394 -14.454 1.00 38.69 109 SER A CA 1
ATOM 873 C C . SER A 1 109 ? 18.234 49.786 -13.444 1.00 38.69 109 SER A C 1
ATOM 875 O O . SER A 1 109 ? 19.429 49.686 -13.728 1.00 38.69 109 SER A O 1
ATOM 877 N N . HIS A 1 110 ? 17.735 49.437 -12.263 1.00 51.75 110 HIS A N 1
ATOM 878 C CA . HIS A 1 110 ? 18.499 48.716 -11.253 1.00 51.75 110 HIS A CA 1
ATOM 879 C C . HIS A 1 110 ? 17.916 47.312 -11.117 1.00 51.75 110 HIS A C 1
ATOM 881 O O . HIS A 1 110 ? 16.755 47.159 -10.756 1.00 51.75 110 HIS A O 1
ATOM 887 N N . GLU A 1 111 ? 18.725 46.291 -11.394 1.00 36.12 111 GLU A N 1
ATOM 888 C CA . GLU A 1 111 ? 18.464 44.941 -10.898 1.00 36.12 111 GLU A CA 1
ATOM 889 C C . GLU A 1 111 ? 18.990 44.858 -9.466 1.00 36.12 111 GLU A C 1
ATOM 891 O O . GLU A 1 111 ? 20.184 45.042 -9.217 1.00 36.12 111 GLU A O 1
ATOM 896 N N . HIS A 1 112 ? 18.097 44.579 -8.520 1.00 46.62 112 HIS A N 1
ATOM 897 C CA . HIS A 1 112 ? 18.480 44.180 -7.175 1.00 46.62 112 HIS A CA 1
ATOM 898 C C . HIS A 1 112 ? 18.360 42.663 -7.072 1.00 46.62 112 HIS A C 1
ATOM 900 O O . HIS A 1 112 ? 17.266 42.120 -6.950 1.00 46.62 112 HIS A O 1
ATOM 906 N N . THR A 1 113 ? 19.493 41.968 -7.093 1.00 40.50 113 THR A N 1
ATOM 907 C CA . THR A 1 113 ? 19.567 40.609 -6.559 1.00 40.50 113 THR A CA 1
ATOM 908 C C . THR A 1 113 ? 19.683 40.725 -5.044 1.00 40.50 113 THR A C 1
ATOM 910 O O . THR A 1 113 ? 20.764 41.008 -4.524 1.00 40.50 113 THR A O 1
ATOM 913 N N . HIS A 1 114 ? 18.572 40.570 -4.327 1.00 48.94 114 HIS A N 1
ATOM 914 C CA . HIS A 1 114 ? 18.622 40.432 -2.876 1.00 48.94 114 HIS A CA 1
ATOM 915 C C . HIS A 1 114 ? 18.974 38.988 -2.517 1.00 48.94 114 HIS A C 1
ATOM 917 O O . HIS A 1 114 ? 18.157 38.079 -2.635 1.00 48.94 114 HIS A O 1
ATOM 923 N N . GLU A 1 115 ? 20.212 38.783 -2.079 1.00 36.12 115 GLU A N 1
ATOM 924 C CA . GLU A 1 115 ? 20.594 37.585 -1.343 1.00 36.12 115 GLU A CA 1
ATOM 925 C C . GLU A 1 115 ? 20.170 37.798 0.118 1.00 36.12 115 GLU A C 1
ATOM 927 O O . GLU A 1 115 ? 20.722 38.643 0.826 1.00 36.12 115 GLU A O 1
ATOM 932 N N . HIS A 1 116 ? 19.125 37.095 0.553 1.00 47.88 116 HIS A N 1
ATOM 933 C CA . HIS A 1 116 ? 18.625 37.184 1.920 1.00 47.88 116 HIS A CA 1
ATOM 934 C C . HIS A 1 116 ? 19.364 36.183 2.810 1.00 47.88 116 HIS A C 1
ATOM 936 O O . HIS A 1 116 ? 18.972 35.024 2.918 1.00 47.88 116 HIS A O 1
ATOM 942 N N . SER A 1 117 ? 20.418 36.650 3.477 1.00 39.31 117 SER A N 1
ATOM 943 C CA . SER A 1 117 ? 20.839 36.070 4.751 1.00 39.31 117 SER A CA 1
ATOM 944 C C . SER A 1 117 ? 20.291 36.958 5.864 1.00 39.31 117 SER A C 1
ATOM 946 O O . SER A 1 117 ? 20.609 38.146 5.917 1.00 39.31 117 SER A O 1
ATOM 948 N N . HIS A 1 118 ? 19.435 36.404 6.720 1.00 45.69 118 HIS A N 1
ATOM 949 C CA . HIS A 1 118 ? 18.894 37.106 7.880 1.00 45.69 118 HIS A CA 1
ATOM 950 C C . HIS A 1 118 ? 19.360 36.419 9.162 1.00 45.69 118 HIS A C 1
ATOM 952 O O . HIS A 1 118 ? 18.703 35.521 9.678 1.00 45.69 118 HIS A O 1
ATOM 958 N N . GLU A 1 119 ? 20.476 36.899 9.698 1.00 39.12 119 GLU A N 1
ATOM 959 C CA . GLU A 1 119 ? 20.737 36.884 11.135 1.00 39.12 119 GLU A CA 1
ATOM 960 C C . GLU A 1 119 ? 20.621 38.328 11.621 1.00 39.12 119 GLU A C 1
ATOM 962 O O . GLU A 1 119 ? 21.421 39.170 11.222 1.00 39.12 119 GLU A O 1
ATOM 967 N N . HIS A 1 120 ? 19.636 38.625 12.473 1.00 43.31 120 HIS A N 1
ATOM 968 C CA . HIS A 1 120 ? 19.608 39.876 13.231 1.00 43.31 120 HIS A CA 1
ATOM 969 C C . HIS A 1 120 ? 19.009 39.660 14.624 1.00 43.31 120 HIS A C 1
ATOM 971 O O . HIS A 1 120 ? 17.795 39.572 14.792 1.00 43.31 120 HIS A O 1
ATOM 977 N N . GLU A 1 121 ? 19.880 39.656 15.632 1.00 42.28 121 GLU A N 1
ATOM 978 C CA . GLU A 1 121 ? 19.581 40.302 16.908 1.00 42.28 121 GLU A CA 1
ATOM 979 C C . GLU A 1 121 ? 19.730 41.813 16.713 1.00 42.28 121 GLU A C 1
ATOM 981 O O . GLU A 1 121 ? 20.820 42.257 16.363 1.00 42.28 121 GLU A O 1
ATOM 986 N N . HIS A 1 122 ? 18.682 42.598 16.983 1.00 41.97 122 HIS A N 1
ATOM 987 C CA . HIS A 1 122 ? 18.819 44.009 17.348 1.00 41.97 122 HIS A CA 1
ATOM 988 C C . HIS A 1 122 ? 17.674 44.464 18.262 1.00 41.97 122 HIS A C 1
ATOM 990 O O . HIS A 1 122 ? 16.498 44.383 17.916 1.00 41.97 122 HIS A O 1
ATOM 996 N N . ASP A 1 123 ? 18.068 44.978 19.425 1.00 44.44 123 ASP A N 1
ATOM 997 C CA . ASP A 1 123 ? 17.276 45.802 20.332 1.00 44.44 123 ASP A CA 1
ATOM 998 C C . ASP A 1 123 ? 17.210 47.229 19.763 1.00 44.44 123 ASP A C 1
ATOM 1000 O O . ASP A 1 123 ? 18.246 47.879 19.593 1.00 44.44 123 ASP A O 1
ATOM 1004 N N . HIS A 1 124 ? 16.003 47.703 19.444 1.00 44.25 124 HIS A N 1
ATOM 1005 C CA . HIS A 1 124 ? 15.748 49.101 19.106 1.00 44.25 124 HIS A CA 1
ATOM 1006 C C . HIS A 1 124 ? 14.421 49.572 19.707 1.00 44.25 124 HIS A C 1
ATOM 1008 O O . HIS A 1 124 ? 13.340 49.339 19.171 1.00 44.25 124 HIS A O 1
ATOM 1014 N N . HIS A 1 125 ? 14.526 50.315 20.807 1.00 44.38 125 HIS A N 1
ATOM 1015 C CA . HIS A 1 125 ? 13.483 51.221 21.269 1.00 44.38 125 HIS A CA 1
ATOM 1016 C C . HIS A 1 125 ? 13.358 52.413 20.312 1.00 44.38 125 HIS A C 1
ATOM 1018 O O . HIS A 1 125 ? 14.247 53.263 20.249 1.00 44.38 125 HIS A O 1
ATOM 1024 N N . HIS A 1 126 ? 12.212 52.520 19.643 1.00 47.91 126 HIS A N 1
ATOM 1025 C CA . HIS A 1 126 ? 11.749 53.766 19.042 1.00 47.91 126 HIS A CA 1
ATOM 1026 C C . HIS A 1 126 ? 10.279 53.979 19.399 1.00 47.91 126 HIS A C 1
ATOM 1028 O O . HIS A 1 126 ? 9.391 53.300 18.891 1.00 47.91 126 HIS A O 1
ATOM 1034 N N . GLU A 1 127 ? 10.027 54.931 20.296 1.00 41.03 127 GLU A N 1
ATOM 1035 C CA . GLU A 1 127 ? 8.694 55.489 20.487 1.00 41.03 127 GLU A CA 1
ATOM 1036 C C . GLU A 1 127 ? 8.403 56.448 19.330 1.00 41.03 127 GLU A C 1
ATOM 1038 O O . GLU A 1 127 ? 9.041 57.493 19.194 1.00 41.03 127 GLU A O 1
ATOM 1043 N N . HIS A 1 128 ? 7.426 56.088 18.502 1.00 50.41 128 HIS A N 1
ATOM 1044 C CA . HIS A 1 128 ? 6.798 57.000 17.558 1.00 50.41 128 HIS A CA 1
ATOM 1045 C C . HIS A 1 128 ? 5.289 56.985 17.778 1.00 50.41 128 HIS A C 1
ATOM 1047 O O . HIS A 1 128 ? 4.593 56.021 17.470 1.00 50.41 128 HIS A O 1
ATOM 1053 N N . GLU A 1 129 ? 4.796 58.085 18.338 1.00 35.84 129 GLU A N 1
ATOM 1054 C CA . GLU A 1 129 ? 3.380 58.396 18.444 1.00 35.84 129 GLU A CA 1
ATOM 1055 C C . GLU A 1 129 ? 2.909 58.967 17.097 1.00 35.84 129 GLU A C 1
ATOM 1057 O O . GLU A 1 129 ? 3.258 60.087 16.718 1.00 35.84 129 GLU A O 1
ATOM 1062 N N . HIS A 1 130 ? 2.123 58.182 16.359 1.00 49.59 130 HIS A N 1
ATOM 1063 C CA . HIS A 1 130 ? 1.380 58.657 15.197 1.00 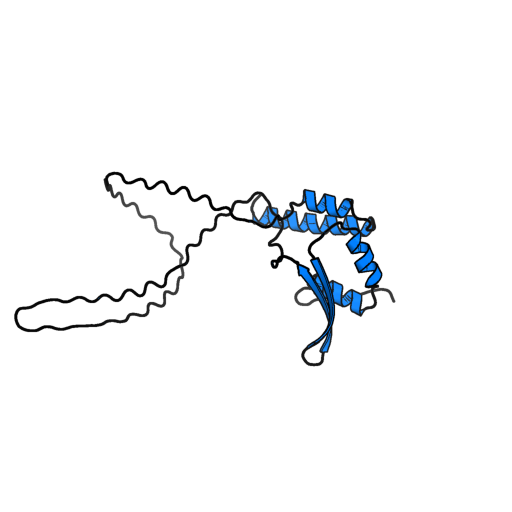49.59 130 HIS A CA 1
ATOM 1064 C C . HIS A 1 130 ? -0.115 58.500 15.459 1.00 49.59 130 HIS A C 1
ATOM 1066 O O . HIS A 1 130 ? -0.661 57.400 15.490 1.00 49.59 130 HIS A O 1
ATOM 1072 N N . THR A 1 131 ? -0.773 59.638 15.644 1.00 45.97 131 THR A N 1
ATOM 1073 C CA . THR A 1 131 ? -2.225 59.777 15.620 1.00 45.97 131 THR A CA 1
ATOM 1074 C C . THR A 1 131 ? -2.669 59.877 14.164 1.00 45.97 131 THR A C 1
ATOM 1076 O O . THR A 1 131 ? -2.510 60.918 13.530 1.00 45.97 131 THR A O 1
ATOM 1079 N N . HIS A 1 132 ? -3.229 58.792 13.629 1.00 50.53 132 HIS A N 1
ATOM 1080 C CA . HIS A 1 132 ? -4.019 58.848 12.406 1.00 50.53 132 HIS A CA 1
ATOM 1081 C C . HIS A 1 132 ? -5.436 58.344 12.668 1.00 50.53 132 HIS A C 1
ATOM 1083 O O . HIS A 1 132 ? -5.667 57.282 13.240 1.00 50.53 132 HIS A O 1
ATOM 1089 N N . ASP A 1 133 ? -6.344 59.233 12.288 1.00 47.22 133 ASP A N 1
ATOM 1090 C CA . ASP A 1 133 ? -7.789 59.208 12.405 1.00 47.22 133 ASP A CA 1
ATOM 1091 C C . ASP A 1 133 ? -8.394 58.054 11.594 1.00 47.22 133 ASP A C 1
ATOM 1093 O O . ASP A 1 133 ? -7.836 57.612 10.588 1.00 47.22 133 ASP A O 1
ATOM 1097 N N . GLY A 1 134 ? -9.508 57.528 12.095 1.00 51.88 134 GLY A N 1
ATOM 1098 C CA . GLY A 1 134 ? -9.998 56.188 11.800 1.00 51.88 134 GLY A CA 1
ATOM 1099 C C . GLY A 1 134 ? -10.373 55.916 10.345 1.00 51.88 134 GLY A C 1
ATOM 1100 O O . GLY A 1 134 ? -11.251 56.569 9.795 1.00 51.88 134 GLY A O 1
ATOM 1101 N N . HIS A 1 135 ? -9.843 54.813 9.811 1.00 46.69 135 HIS A N 1
ATOM 1102 C CA . HIS A 1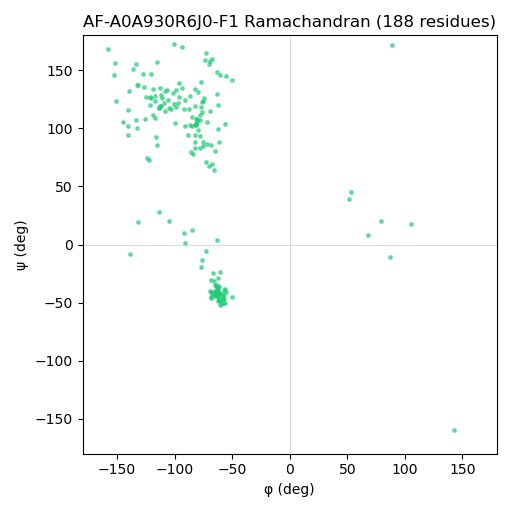 135 ? -10.540 53.978 8.833 1.00 46.69 135 HIS A CA 1
ATOM 1103 C C . HIS A 1 135 ? -10.266 52.495 9.123 1.00 46.69 135 HIS A C 1
ATOM 1105 O O . HIS A 1 135 ? -9.267 51.926 8.695 1.00 46.69 135 HIS A O 1
ATOM 1111 N N . SER A 1 136 ? -11.166 51.864 9.883 1.00 42.25 136 SER A N 1
ATOM 1112 C CA . SER A 1 136 ? -11.224 50.411 10.054 1.00 42.25 136 SER A CA 1
ATOM 1113 C C . SER A 1 136 ? -11.953 49.806 8.855 1.00 42.25 136 SER A C 1
ATOM 1115 O O . SER A 1 136 ? -13.179 49.899 8.761 1.00 42.25 136 SER A O 1
ATOM 1117 N N . HIS A 1 137 ? -11.215 49.207 7.926 1.00 50.62 137 HIS A N 1
ATOM 1118 C CA . HIS A 1 137 ? -11.814 48.354 6.907 1.00 50.62 137 HIS A CA 1
ATOM 1119 C C . HIS A 1 137 ? -11.935 46.937 7.471 1.00 50.62 137 HIS A C 1
ATOM 1121 O O . HIS A 1 137 ? -10.953 46.212 7.598 1.00 50.62 137 HIS A O 1
ATOM 1127 N N . GLU A 1 138 ? -13.154 46.570 7.859 1.00 36.78 138 GLU A N 1
ATOM 1128 C CA . GLU A 1 138 ? -13.506 45.218 8.276 1.00 36.78 138 GLU A CA 1
ATOM 1129 C C . GLU A 1 138 ? -13.675 44.358 7.018 1.00 36.78 138 GLU A C 1
ATOM 1131 O O . GLU A 1 138 ? -14.724 44.340 6.372 1.00 36.78 138 GLU A O 1
ATOM 1136 N N . HIS A 1 139 ? -12.600 43.687 6.619 1.00 45.44 139 HIS A N 1
ATOM 1137 C CA . HIS A 1 139 ? -12.658 42.699 5.556 1.00 45.44 139 HIS A CA 1
ATOM 1138 C C . HIS A 1 139 ? -13.082 41.350 6.143 1.00 45.44 139 HIS A C 1
ATOM 1140 O O . HIS A 1 139 ? -12.293 40.635 6.755 1.00 45.44 139 HIS A O 1
ATOM 1146 N N . THR A 1 140 ? -14.354 40.999 5.958 1.00 41.94 140 THR A N 1
ATOM 1147 C CA . THR A 1 140 ? -14.880 39.657 6.231 1.00 41.94 140 THR A CA 1
ATOM 1148 C C . THR A 1 140 ? -14.585 38.756 5.037 1.00 41.94 140 THR A C 1
ATOM 1150 O O . THR A 1 140 ? -15.408 38.560 4.143 1.00 41.94 140 THR A O 1
ATOM 1153 N N . HIS A 1 141 ? -13.376 38.208 4.999 1.00 44.97 141 HIS A N 1
ATOM 1154 C CA . HIS A 1 141 ? -13.037 37.182 4.026 1.00 44.97 141 HIS A CA 1
ATOM 1155 C C . HIS A 1 141 ? -13.529 35.816 4.520 1.00 44.97 141 HIS A C 1
ATOM 1157 O O . HIS A 1 141 ? -12.864 35.128 5.285 1.00 44.97 141 HIS A O 1
ATOM 1163 N N . SER A 1 142 ? -14.728 35.429 4.081 1.00 43.78 142 SER A N 1
ATOM 1164 C CA . SER A 1 142 ? -15.190 34.039 4.132 1.00 43.78 142 SER A CA 1
ATOM 1165 C C . SER A 1 142 ? -14.477 33.257 3.026 1.00 43.78 142 SER A C 1
ATOM 1167 O O . SER A 1 142 ? -14.987 33.137 1.909 1.00 43.78 142 SER A O 1
ATOM 1169 N N . HIS A 1 143 ? -13.266 32.775 3.305 1.00 44.62 143 HIS A N 1
ATOM 1170 C CA . HIS A 1 143 ? -12.615 31.795 2.444 1.00 44.62 143 HIS A CA 1
ATOM 1171 C C . HIS A 1 143 ? -13.164 30.411 2.791 1.00 44.62 143 HIS A C 1
ATOM 1173 O O . HIS A 1 143 ? -12.807 29.804 3.794 1.00 44.62 143 HIS A O 1
ATOM 1179 N N . HIS A 1 144 ? -14.066 29.908 1.948 1.00 38.72 144 HIS A N 1
ATOM 1180 C CA . HIS A 1 144 ? -14.350 28.478 1.878 1.00 38.72 144 HIS A CA 1
ATOM 1181 C C . HIS A 1 144 ? -13.107 27.787 1.304 1.00 38.72 144 HIS A C 1
ATOM 1183 O O . HIS A 1 144 ? -12.992 27.597 0.092 1.00 38.72 144 HIS A O 1
ATOM 1189 N N . HIS A 1 145 ? -12.150 27.452 2.166 1.00 44.12 145 HIS A N 1
ATOM 1190 C CA . HIS A 1 145 ? -11.104 26.512 1.806 1.00 44.12 145 HIS A CA 1
ATOM 1191 C C . HIS A 1 145 ? -11.741 25.127 1.749 1.00 44.12 145 HIS A C 1
ATOM 1193 O O . HIS A 1 145 ? -12.093 24.528 2.762 1.00 44.12 145 HIS A O 1
ATOM 1199 N N . HIS A 1 146 ? -11.942 24.643 0.528 1.00 38.84 146 HIS A N 1
ATOM 1200 C CA . HIS A 1 146 ? -12.322 23.265 0.264 1.00 38.84 146 HIS A CA 1
ATOM 1201 C C . HIS A 1 146 ? -11.083 22.393 0.524 1.00 38.84 146 HIS A C 1
ATOM 1203 O O . HIS A 1 146 ? -10.439 21.920 -0.406 1.00 38.84 146 HIS A O 1
ATOM 1209 N N . HIS A 1 147 ? -10.692 22.240 1.791 1.00 45.00 147 HIS A N 1
ATOM 1210 C CA . HIS A 1 147 ? -9.748 21.198 2.167 1.00 45.00 147 HIS A CA 1
ATOM 1211 C C . HIS A 1 147 ? -10.432 19.869 1.837 1.00 45.00 147 HIS A C 1
ATOM 1213 O O . HIS A 1 147 ? -11.543 19.610 2.305 1.00 45.00 147 HIS A O 1
ATOM 1219 N N . GLY A 1 148 ? -9.825 19.071 0.955 1.00 49.75 148 GLY A N 1
ATOM 1220 C CA . GLY A 1 148 ? -10.241 17.683 0.771 1.00 49.75 148 GLY A CA 1
ATOM 1221 C C . GLY A 1 148 ? -10.320 17.009 2.139 1.00 49.75 148 GLY A C 1
ATOM 1222 O O . GLY A 1 148 ? -9.530 17.338 3.020 1.00 49.75 148 GLY A O 1
ATOM 1223 N N . GLU A 1 149 ? -11.311 16.144 2.348 1.00 56.12 149 GLU A N 1
ATOM 1224 C CA . GLU A 1 149 ? -11.528 15.451 3.622 1.00 56.12 149 GLU A CA 1
ATOM 1225 C C . GLU A 1 149 ? -10.312 14.577 3.963 1.00 56.12 149 GLU A C 1
ATOM 1227 O O . GLU A 1 149 ? -10.231 13.407 3.588 1.00 56.12 149 GLU A O 1
ATOM 1232 N N . VAL A 1 150 ? -9.335 15.160 4.646 1.00 64.75 150 VAL A N 1
ATOM 1233 C CA . VAL A 1 150 ? -8.185 14.435 5.162 1.00 64.75 150 VAL A CA 1
ATOM 1234 C C . VAL A 1 150 ? -8.661 13.623 6.368 1.00 64.75 150 VAL A C 1
ATOM 1236 O O . VAL A 1 150 ? -9.278 14.154 7.296 1.00 64.75 150 VAL A O 1
ATOM 1239 N N . ARG A 1 151 ? -8.400 12.313 6.358 1.00 82.44 151 ARG A N 1
ATOM 1240 C CA . ARG A 1 151 ? -8.902 11.401 7.395 1.00 82.44 151 ARG A CA 1
ATOM 1241 C C . ARG A 1 151 ? -8.052 11.487 8.655 1.00 82.44 151 ARG A C 1
ATOM 1243 O O . ARG A 1 151 ? -6.833 11.351 8.600 1.00 82.44 151 ARG A O 1
ATOM 1250 N N . GLY A 1 152 ? -8.697 11.624 9.809 1.00 87.69 152 GLY A N 1
ATOM 1251 C CA . GLY A 1 152 ? -8.014 11.542 11.103 1.00 87.69 152 GLY A CA 1
ATOM 1252 C C . GLY A 1 152 ? -7.620 10.102 11.464 1.00 87.69 152 GLY A C 1
ATOM 1253 O O . GLY A 1 152 ? -8.249 9.142 11.011 1.00 87.69 152 GLY A O 1
ATOM 1254 N N . LEU A 1 153 ? -6.639 9.925 12.362 1.00 90.31 153 LEU A N 1
ATOM 1255 C CA . LEU A 1 153 ? -6.148 8.595 12.775 1.00 90.31 153 LEU A CA 1
ATOM 1256 C C . LEU A 1 153 ? -7.279 7.637 13.189 1.00 90.31 153 LEU A C 1
ATOM 1258 O O . LEU A 1 153 ? -7.308 6.489 12.762 1.00 90.31 153 LEU A O 1
ATOM 1262 N N . LYS A 1 154 ? -8.247 8.104 13.985 1.00 90.69 154 LYS A N 1
ATOM 1263 C CA . LYS A 1 154 ? -9.368 7.275 14.464 1.00 90.69 154 LYS A CA 1
ATOM 1264 C C . LYS A 1 154 ? -10.248 6.745 13.327 1.00 90.69 154 LYS A C 1
ATOM 1266 O O . LYS A 1 154 ? -10.773 5.631 13.407 1.00 90.69 154 LYS A O 1
ATOM 1271 N N . GLU A 1 155 ? -10.435 7.547 12.286 1.00 91.00 155 GLU A N 1
ATOM 1272 C CA . GLU A 1 155 ? -11.168 7.133 11.095 1.00 91.00 155 GLU A CA 1
ATOM 1273 C C . GLU A 1 155 ? -10.377 6.064 10.335 1.00 91.00 155 GLU A C 1
ATOM 1275 O O . GLU A 1 155 ? -10.924 5.006 10.022 1.00 91.00 155 GLU A O 1
ATOM 1280 N N . ILE A 1 156 ? -9.071 6.281 10.148 1.00 92.50 156 ILE A N 1
ATOM 1281 C CA . ILE A 1 156 ? -8.159 5.314 9.521 1.00 92.50 156 ILE A CA 1
ATOM 1282 C C . ILE A 1 156 ? -8.168 3.977 10.276 1.00 92.50 156 ILE A C 1
ATOM 1284 O O . ILE A 1 156 ? -8.325 2.921 9.659 1.00 92.50 156 ILE A O 1
ATOM 1288 N N . GLU A 1 157 ? -8.075 3.997 11.610 1.00 94.00 157 GLU A N 1
ATOM 1289 C CA . GLU A 1 157 ? -8.156 2.780 12.425 1.00 94.00 157 GLU A CA 1
ATOM 1290 C C . GLU A 1 157 ? -9.485 2.044 12.207 1.00 94.00 157 GLU A C 1
ATO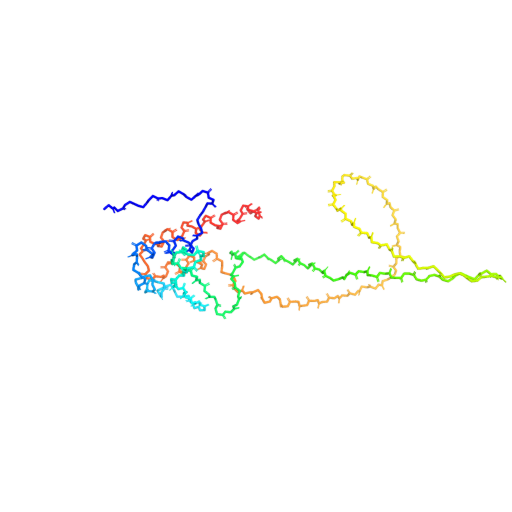M 1292 O O . GLU A 1 157 ? -9.510 0.820 12.058 1.00 94.00 157 GLU A O 1
ATOM 1297 N N . THR A 1 158 ? -10.592 2.788 12.139 1.00 94.69 158 THR A N 1
ATOM 1298 C CA . THR A 1 158 ? -11.927 2.222 11.903 1.00 94.69 158 THR A CA 1
ATOM 1299 C C . THR A 1 158 ? -12.010 1.551 10.532 1.00 94.69 158 THR A C 1
ATOM 1301 O O . THR A 1 158 ? -12.536 0.439 10.431 1.00 94.69 158 THR A O 1
ATOM 1304 N N . ILE A 1 159 ? -11.453 2.178 9.493 1.00 94.38 159 ILE A N 1
ATOM 1305 C CA . ILE A 1 159 ? -11.399 1.631 8.130 1.00 94.38 159 ILE A CA 1
ATOM 1306 C C . ILE A 1 159 ? -10.600 0.322 8.106 1.00 94.38 159 ILE A C 1
ATOM 1308 O O . ILE A 1 159 ? -11.077 -0.689 7.583 1.00 94.38 159 ILE A O 1
ATOM 1312 N N . ILE A 1 160 ? -9.413 0.305 8.721 1.00 95.00 160 ILE A N 1
ATOM 1313 C CA . ILE A 1 160 ? -8.548 -0.883 8.768 1.00 95.00 160 ILE A CA 1
ATOM 1314 C C . ILE A 1 160 ? -9.238 -2.025 9.518 1.00 95.00 160 ILE A C 1
ATOM 1316 O O . ILE A 1 160 ? -9.308 -3.149 9.012 1.00 95.00 160 ILE A O 1
ATOM 1320 N N . LEU A 1 161 ? -9.784 -1.748 10.704 1.00 95.44 161 LEU A N 1
ATOM 1321 C CA . LEU A 1 161 ? -10.426 -2.762 11.543 1.00 95.44 161 LEU A CA 1
ATOM 1322 C C . LEU A 1 161 ? -11.679 -3.354 10.889 1.00 95.44 161 LEU A C 1
ATOM 1324 O O . LEU A 1 161 ? -11.921 -4.559 11.021 1.00 95.44 161 LEU A O 1
ATOM 1328 N N . SER A 1 162 ? -12.425 -2.531 10.148 1.00 95.56 162 SER A N 1
ATOM 1329 C CA . SER A 1 162 ? -13.635 -2.941 9.423 1.00 95.56 162 SER A CA 1
ATOM 1330 C C . SER A 1 162 ? -13.342 -3.716 8.136 1.00 95.56 162 SER A C 1
ATOM 1332 O O . SER A 1 162 ? -14.250 -4.337 7.585 1.00 95.56 162 SER A O 1
ATOM 1334 N N . SER A 1 163 ? -12.093 -3.717 7.658 1.00 96.06 163 SER A N 1
ATOM 1335 C CA . SER A 1 163 ? -11.718 -4.445 6.446 1.00 96.06 163 SER A CA 1
ATOM 1336 C C . SER A 1 163 ? -11.790 -5.969 6.615 1.00 96.06 163 SER A C 1
ATOM 1338 O O . SER A 1 163 ? -11.719 -6.516 7.720 1.00 96.06 163 SER A O 1
ATOM 1340 N N . GLY A 1 164 ? -11.882 -6.679 5.493 1.00 95.75 164 GLY A N 1
ATOM 1341 C CA . GLY A 1 164 ? -11.847 -8.144 5.417 1.00 95.75 164 GLY A CA 1
ATOM 1342 C C . GLY A 1 164 ? -10.434 -8.734 5.371 1.00 95.75 164 GLY A C 1
ATOM 1343 O O . GLY A 1 164 ? -10.277 -9.911 5.049 1.00 95.75 164 GLY A O 1
ATOM 1344 N N . THR A 1 165 ? -9.407 -7.930 5.655 1.00 95.31 165 THR A N 1
ATOM 1345 C CA . THR A 1 165 ? -8.008 -8.373 5.706 1.00 95.31 165 THR A CA 1
ATOM 1346 C C . THR A 1 165 ? -7.730 -9.231 6.948 1.00 95.31 165 THR A C 1
ATOM 1348 O O . THR A 1 165 ? -8.535 -9.285 7.881 1.00 95.31 165 THR A O 1
ATOM 1351 N N . SER A 1 166 ? -6.604 -9.950 6.962 1.00 96.12 166 SER A N 1
ATOM 1352 C CA . SER A 1 166 ? -6.224 -10.789 8.105 1.00 96.12 166 SER A CA 1
ATOM 1353 C C . SER A 1 166 ? -5.816 -9.952 9.321 1.00 96.12 166 SER A C 1
ATOM 1355 O O . SER A 1 166 ? -5.322 -8.837 9.169 1.00 96.12 166 SER A O 1
ATOM 1357 N N . ASP A 1 167 ? -5.941 -10.518 10.525 1.00 97.19 167 ASP A N 1
ATOM 1358 C CA . ASP A 1 167 ? -5.540 -9.839 11.770 1.00 97.19 167 ASP A CA 1
ATOM 1359 C C . ASP A 1 167 ? -4.073 -9.398 11.734 1.00 97.19 167 ASP A C 1
ATOM 1361 O O . ASP A 1 167 ? -3.746 -8.286 12.124 1.00 97.19 167 ASP A O 1
ATOM 1365 N N . PHE A 1 168 ? -3.200 -10.220 11.143 1.00 96.25 168 PHE A N 1
ATOM 1366 C CA . PHE A 1 168 ? -1.800 -9.859 10.927 1.00 96.25 168 PHE A CA 1
ATOM 1367 C C . PHE A 1 168 ? -1.639 -8.569 10.105 1.00 96.25 168 PHE A C 1
ATOM 1369 O O . PHE A 1 168 ? -0.809 -7.727 10.443 1.00 96.25 168 PHE A O 1
ATOM 1376 N N . VAL A 1 169 ? -2.418 -8.411 9.026 1.00 95.44 169 VAL A N 1
ATOM 1377 C CA . VAL A 1 169 ? -2.386 -7.201 8.191 1.00 95.44 169 VAL A CA 1
ATOM 1378 C C . VAL A 1 169 ? -2.939 -6.014 8.971 1.00 95.44 169 VAL A C 1
ATOM 1380 O O . VAL A 1 169 ? -2.301 -4.966 8.985 1.00 95.44 169 VAL A O 1
ATOM 1383 N N . LYS A 1 170 ? -4.064 -6.184 9.675 1.00 96.88 170 LYS A N 1
ATOM 1384 C CA . LYS A 1 170 ? -4.668 -5.124 10.496 1.00 96.88 170 LYS A CA 1
ATOM 1385 C C . LYS A 1 170 ? -3.702 -4.614 11.559 1.00 96.88 170 LYS A C 1
ATOM 1387 O O . LYS A 1 170 ? -3.468 -3.411 11.630 1.00 96.88 170 LYS A O 1
ATOM 1392 N N . ASP A 1 171 ? -3.102 -5.518 12.326 1.00 97.62 171 ASP A N 1
ATOM 1393 C CA . ASP A 1 171 ? -2.163 -5.177 13.394 1.00 97.62 171 ASP A CA 1
ATOM 1394 C C . ASP A 1 171 ? -0.956 -4.408 12.846 1.00 97.62 171 ASP A C 1
ATOM 1396 O O . ASP A 1 171 ? -0.575 -3.376 13.401 1.00 97.62 171 ASP A O 1
ATOM 1400 N N . LYS A 1 172 ? -0.394 -4.859 11.716 1.00 96.62 172 LYS A N 1
ATOM 1401 C CA . LYS A 1 172 ? 0.741 -4.183 11.076 1.00 96.62 172 LYS A CA 1
ATOM 1402 C C . LYS A 1 172 ? 0.386 -2.836 10.469 1.00 96.62 172 LYS A C 1
ATOM 1404 O O . LYS A 1 172 ? 1.164 -1.897 10.612 1.00 96.62 172 LYS A O 1
ATOM 1409 N N . SER A 1 173 ? -0.774 -2.707 9.837 1.00 95.56 173 SER A N 1
ATOM 1410 C CA . SER A 1 173 ? -1.231 -1.416 9.325 1.00 95.56 173 SER A CA 1
ATOM 1411 C C . SER A 1 173 ? -1.458 -0.415 10.459 1.00 95.56 173 SER A C 1
ATOM 1413 O O . SER A 1 173 ? -1.027 0.730 10.348 1.00 95.56 173 SER A O 1
ATOM 1415 N N . LEU A 1 174 ? -2.074 -0.839 11.566 1.00 96.44 174 LEU A N 1
ATOM 1416 C CA . LEU A 1 174 ? -2.298 0.024 12.729 1.00 96.44 174 LEU A CA 1
ATOM 1417 C C . LEU A 1 174 ? -0.987 0.477 13.381 1.00 96.44 174 LEU A C 1
ATOM 1419 O O . LEU A 1 174 ? -0.887 1.635 13.773 1.00 96.44 174 LEU A O 1
ATOM 1423 N N . GLU A 1 175 ? 0.008 -0.406 13.492 1.00 96.88 175 GLU A N 1
ATOM 1424 C CA . GLU A 1 175 ? 1.349 -0.061 13.992 1.00 96.88 175 GLU A CA 1
ATOM 1425 C C . GLU A 1 175 ? 1.965 1.073 13.158 1.00 96.88 175 GLU A C 1
ATOM 1427 O O . GLU A 1 175 ? 2.325 2.112 13.706 1.00 96.88 175 GLU A O 1
ATOM 1432 N N . VAL A 1 176 ? 1.957 0.935 11.827 1.00 94.06 176 VAL A N 1
ATOM 1433 C CA . VAL A 1 176 ? 2.504 1.949 10.911 1.00 94.06 176 VAL A CA 1
ATOM 1434 C C . VAL A 1 176 ? 1.771 3.289 11.026 1.00 94.06 176 VAL A C 1
ATOM 1436 O O . VAL A 1 176 ? 2.417 4.328 11.143 1.00 94.06 176 VAL A O 1
ATOM 1439 N N . PHE A 1 177 ? 0.434 3.301 11.016 1.00 94.38 177 PHE A N 1
ATOM 1440 C CA . PHE A 1 177 ? -0.317 4.561 11.103 1.00 94.38 177 PHE A CA 1
ATOM 1441 C C . PHE A 1 177 ? -0.183 5.248 12.466 1.00 94.38 177 PHE A C 1
ATOM 1443 O O . PHE A 1 177 ? -0.195 6.477 12.529 1.00 94.38 177 PHE A O 1
ATOM 1450 N N . ARG A 1 178 ? -0.012 4.486 13.552 1.00 93.88 178 ARG A N 1
ATOM 1451 C CA . ARG A 1 178 ? 0.276 5.054 14.877 1.00 93.88 178 ARG A CA 1
ATOM 1452 C C . ARG A 1 178 ? 1.664 5.674 14.938 1.00 93.88 178 ARG A C 1
ATOM 1454 O O . ARG A 1 178 ? 1.798 6.758 15.497 1.00 93.88 178 ARG A O 1
ATOM 1461 N N . ASP A 1 179 ? 2.660 5.028 14.338 1.00 93.62 179 ASP A N 1
ATOM 1462 C CA . ASP A 1 179 ? 4.016 5.575 14.256 1.00 93.62 179 ASP A CA 1
ATOM 1463 C C . ASP A 1 179 ? 4.041 6.884 13.453 1.00 93.62 179 ASP A C 1
ATOM 1465 O O . ASP A 1 179 ? 4.665 7.854 13.885 1.00 93.62 179 ASP A O 1
ATOM 1469 N N . ILE A 1 180 ? 3.311 6.945 12.330 1.00 89.88 180 ILE A N 1
ATOM 1470 C CA . ILE A 1 180 ? 3.152 8.172 11.530 1.00 89.88 180 ILE A CA 1
ATOM 1471 C C . ILE A 1 180 ? 2.488 9.272 12.363 1.00 89.88 180 ILE A C 1
ATOM 1473 O O . ILE A 1 180 ? 3.050 10.356 12.492 1.00 89.88 180 ILE A O 1
ATOM 1477 N N . ALA A 1 181 ? 1.350 8.979 12.996 1.00 89.75 181 ALA A N 1
ATOM 1478 C CA . ALA A 1 181 ? 0.636 9.961 13.807 1.00 89.75 181 ALA A CA 1
ATOM 1479 C C . ALA A 1 181 ? 1.475 10.470 14.994 1.00 89.75 181 ALA A C 1
ATOM 1481 O O . ALA A 1 181 ? 1.430 11.652 15.330 1.00 89.75 181 ALA A O 1
ATOM 1482 N N . GLN A 1 182 ? 2.275 9.602 15.622 1.00 89.94 182 GLN A N 1
ATOM 1483 C CA . GLN A 1 182 ? 3.191 10.005 16.690 1.00 89.94 182 GLN A CA 1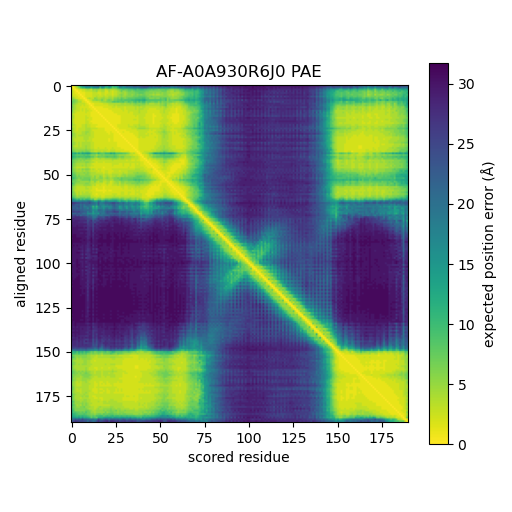
ATOM 1484 C C . GLN A 1 182 ? 4.324 10.893 16.164 1.00 89.94 182 GLN A C 1
ATOM 1486 O O . GLN A 1 182 ? 4.714 11.853 16.833 1.00 89.94 182 GLN A O 1
ATOM 1491 N N . ALA A 1 183 ? 4.873 10.574 14.989 1.00 88.62 183 ALA A N 1
ATOM 1492 C CA . ALA A 1 183 ? 5.898 11.389 14.351 1.00 88.62 183 ALA A CA 1
ATOM 1493 C C . ALA A 1 183 ? 5.359 12.784 14.002 1.00 88.62 183 ALA A C 1
ATOM 1495 O O . ALA A 1 183 ? 6.015 13.777 14.314 1.00 88.62 183 ALA A O 1
ATOM 1496 N N . GLU A 1 184 ? 4.154 12.865 13.440 1.00 81.06 184 GLU A N 1
ATOM 1497 C CA . GLU A 1 184 ? 3.476 14.130 13.145 1.00 81.06 184 GLU A CA 1
ATOM 1498 C C . GLU A 1 184 ? 3.208 14.935 14.428 1.00 81.06 184 GLU A C 1
ATOM 1500 O O . GLU A 1 184 ? 3.598 16.100 14.507 1.00 81.06 184 GLU A O 1
ATOM 1505 N N . ALA A 1 185 ? 2.667 14.316 15.485 1.00 86.00 185 ALA A N 1
ATOM 1506 C CA . ALA A 1 185 ? 2.436 14.987 16.771 1.00 86.00 185 ALA A CA 1
ATOM 1507 C C . ALA A 1 185 ? 3.719 15.616 17.352 1.00 86.00 185 ALA A C 1
ATOM 1509 O O . ALA A 1 185 ? 3.702 16.752 17.829 1.00 86.00 185 ALA A O 1
ATOM 1510 N N . ASN A 1 186 ? 4.852 14.912 17.246 1.00 86.62 186 ASN A N 1
ATOM 1511 C CA . ASN A 1 186 ? 6.148 15.419 17.701 1.00 86.62 186 ASN A CA 1
ATOM 1512 C C . ASN A 1 186 ? 6.625 16.632 16.883 1.00 86.62 186 ASN A C 1
ATOM 1514 O O . ASN A 1 186 ? 7.173 17.575 17.456 1.00 86.62 186 ASN A O 1
ATOM 1518 N N . VAL A 1 187 ? 6.437 16.617 15.557 1.00 83.06 187 VAL A N 1
ATOM 1519 C CA . VAL A 1 187 ? 6.799 17.740 14.668 1.00 83.06 187 VAL A CA 1
ATOM 1520 C C . VAL A 1 187 ? 5.983 18.986 15.012 1.00 83.06 187 VAL A C 1
ATOM 1522 O O . VAL A 1 187 ? 6.519 20.094 15.007 1.00 83.06 187 VAL A O 1
ATOM 1525 N N . HIS A 1 188 ? 4.717 18.799 15.378 1.00 71.94 188 HIS A N 1
ATOM 1526 C CA . HIS A 1 188 ? 3.793 19.880 15.715 1.00 71.94 188 HIS A CA 1
ATOM 1527 C C . HIS A 1 188 ? 3.765 20.250 17.217 1.00 71.94 188 HIS A C 1
ATOM 1529 O O . HIS A 1 188 ? 2.928 21.053 17.619 1.00 71.94 188 HIS A O 1
ATOM 1535 N N . GLN A 1 189 ? 4.701 19.731 18.030 1.00 62.84 189 GLN A N 1
ATOM 1536 C CA . GLN A 1 189 ? 4.843 19.999 19.477 1.00 62.84 189 GLN A CA 1
ATOM 1537 C C . GLN A 1 189 ? 3.568 19.758 20.312 1.00 62.84 189 GLN A C 1
ATOM 1539 O O . GLN A 1 189 ? 3.220 20.573 21.172 1.00 62.84 189 GLN A O 1
ATOM 1544 N N . MET A 1 190 ? 2.883 18.639 20.070 1.00 52.25 190 MET A N 1
ATOM 1545 C CA . MET A 1 190 ? 1.726 18.191 20.866 1.00 52.25 190 MET A CA 1
ATOM 1546 C C . MET A 1 190 ? 2.115 17.284 22.029 1.00 52.25 190 MET A C 1
ATOM 1548 O O . MET A 1 190 ? 3.090 16.511 21.890 1.00 52.25 190 MET A O 1
#

Radius of gyration: 29.21 Å; Cα contacts (8 Å, |Δi|>4): 105; chains: 1; bounding box: 36×98×42 Å

Secondary structure (DSSP, 8-state):
--------TT---HHHHHHHHHHTT--HHHHHHHHHTS---SEEEEEEEEEETTEEEEEEEEEETTS----SPPPS----------------------BTTB-----------------------------------------------PPPHHHHHHHHHHSSS-HHHHHHHHHHHHHHHHHHHHHTT-

Sequence (190 aa):
MSTLYLEPFSGLSGDMLNALLLDLGADRKHLEEALKTISLDGYHLHVDRIAKSSIWGTDFDVHMEHGEKDHGIAGDFDHHHHHDHEHVNEHTHAHSHAHEEHTHAHTHSHEHTHEHSHEHEHDHHHEHEHTHDGHSHEHTHSHHHHHGEVRGLKEIETIILSSGTSDFVKDKSLEVFRDIAQAEANVHQM

pLDDT: mean 70.98, std 22.88, range [35.84, 97.62]